Protein AF-A0A2M9ZGX4-F1 (afdb_monomer)

Nearest PDB structures (foldseek):
  3jcu-assembly1_p  TM=5.573E-01  e=1.435E-02  Spinacia oleracea
  8z9d-assembly1_PP  TM=4.389E-01  e=4.747E-03  Spinacia oleracea
  4tmd-assembly1_A  TM=3.821E-01  e=5.167E-02  Mycolicibacterium smegmatis MC2 155
  5w5y-assembly1_O  TM=2.328E-01  e=3.742E-01  Saccharomyces cerevisiae S288C
  5w66-assembly1_O  TM=2.463E-01  e=4.204E-01  Saccharomyces cerevisiae S288C

Sequence (254 aa):
MEELENSKPWSVHRLMRSPVPEILLIFLYIFFSLLKAMGIRGNHREGWPFIFGAMFAEIGIYLIPPAILMIVKGLRTFRRFLILAVGFASISFICSVPILPKKEILVATLPVSGIQPTERFTATEFGKLKTNTLGAEFEGVIYVFTEMEYLSRPSGKMFLEDVASGVKSKGLETLGGEIVSEYPVDIGKLESVEVQQKVNEEFYMKTRVYIVADKIYSAAVMGSPKNLDKQEVRKFFESVHIEKQDTPKERDDD

Solvent-accessible surface area (backbone atoms only — not comparable to full-atom values): 14865 Å² total; per-residue (Å²): 139,82,84,90,83,81,78,78,74,82,58,71,69,65,73,70,71,53,67,66,68,58,55,51,47,51,52,52,38,54,51,42,53,51,54,43,57,75,63,58,85,70,57,85,89,52,43,70,68,47,53,50,46,52,47,51,48,51,53,42,68,64,47,48,58,57,55,55,46,61,75,60,77,44,76,73,56,51,55,56,46,47,53,50,52,36,50,51,43,50,52,50,38,63,73,63,51,72,73,76,73,66,51,51,42,81,45,68,55,67,100,63,87,87,64,71,72,45,77,48,78,45,85,50,102,64,34,44,32,39,34,42,34,40,63,44,79,57,94,78,30,40,40,35,40,35,44,39,39,63,80,43,69,59,102,65,88,84,51,71,66,59,51,51,49,51,52,50,55,51,44,39,74,75,64,40,60,47,80,75,47,74,49,81,44,74,61,88,92,44,65,29,42,38,40,32,33,36,46,51,100,62,34,31,35,45,34,38,36,38,72,46,89,92,31,41,36,37,44,35,38,36,27,31,69,79,57,64,71,35,70,64,51,52,50,36,67,68,44,53,44,80,46,76,43,72,75,78,71,77,74,81,85,125

Radius of gyration: 28.59 Å; Cα contacts (8 Å, |Δi|>4): 330; chains: 1; bounding box: 79×53×81 Å

Structure (mmCIF, N/CA/C/O backbone):
data_AF-A0A2M9ZGX4-F1
#
_entry.id   AF-A0A2M9ZGX4-F1
#
loop_
_atom_site.group_PDB
_atom_site.id
_atom_site.type_symbol
_atom_site.label_atom_id
_atom_site.label_alt_id
_atom_site.label_comp_id
_atom_site.label_asym_id
_atom_site.label_entity_id
_atom_site.label_seq_id
_atom_site.pdbx_PDB_ins_code
_atom_site.Cartn_x
_atom_site.Cartn_y
_atom_site.Cartn_z
_a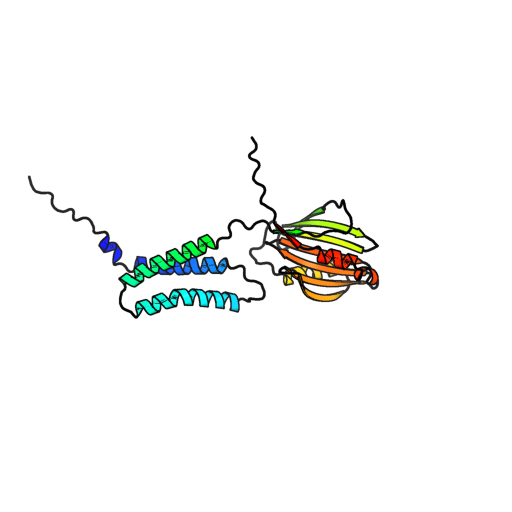tom_site.occupancy
_atom_site.B_iso_or_equiv
_atom_site.auth_seq_id
_atom_site.auth_comp_id
_atom_site.auth_asym_id
_atom_site.auth_atom_id
_atom_site.pdbx_PDB_model_num
ATOM 1 N N . MET A 1 1 ? 58.915 31.102 -59.870 1.00 43.97 1 MET A N 1
ATOM 2 C CA . MET A 1 1 ? 57.512 30.747 -59.583 1.00 43.97 1 MET A CA 1
ATOM 3 C C . MET A 1 1 ? 57.433 29.241 -59.711 1.00 43.97 1 MET A C 1
ATOM 5 O O . MET A 1 1 ? 57.259 28.748 -60.813 1.00 43.97 1 MET A O 1
ATOM 9 N N . GLU A 1 2 ? 57.726 28.535 -58.621 1.00 47.16 2 GLU A N 1
ATOM 10 C CA . GLU A 1 2 ? 57.580 27.079 -58.528 1.00 47.16 2 GLU A CA 1
ATOM 11 C C . GLU A 1 2 ? 56.226 26.777 -57.891 1.00 47.16 2 GLU A C 1
ATOM 13 O O . GLU A 1 2 ? 55.836 27.403 -56.903 1.00 47.16 2 GLU A O 1
ATOM 18 N N . GLU A 1 3 ? 55.499 25.868 -58.528 1.00 47.06 3 GLU A N 1
ATOM 19 C CA . GLU A 1 3 ? 54.132 25.486 -58.214 1.00 47.06 3 GLU A CA 1
ATOM 20 C C . GLU A 1 3 ? 54.045 24.745 -56.875 1.00 47.06 3 GLU A C 1
ATOM 22 O O . GLU A 1 3 ? 54.649 23.696 -56.649 1.00 47.06 3 GLU A O 1
ATOM 27 N N . LEU A 1 4 ? 53.235 25.306 -55.981 1.00 52.69 4 LEU A N 1
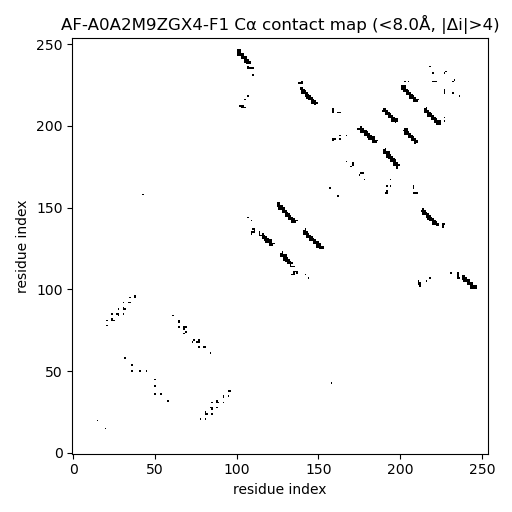ATOM 28 C CA . LEU A 1 4 ? 52.773 24.699 -54.740 1.00 52.69 4 LEU A CA 1
ATOM 29 C C . LEU A 1 4 ? 51.605 23.755 -55.067 1.00 52.69 4 LEU A C 1
ATOM 31 O O . LEU A 1 4 ? 50.442 24.104 -54.891 1.00 52.69 4 LEU A O 1
ATOM 35 N N . GLU A 1 5 ? 51.908 22.550 -55.548 1.00 52.53 5 GLU A N 1
ATOM 36 C CA . GLU A 1 5 ? 50.897 21.521 -55.812 1.00 52.53 5 GLU A CA 1
ATOM 37 C C . GLU A 1 5 ? 51.176 20.250 -54.996 1.00 52.53 5 GLU A C 1
ATOM 39 O O . GLU A 1 5 ? 51.702 19.253 -55.480 1.00 52.53 5 GLU A O 1
ATOM 44 N N . ASN A 1 6 ? 50.846 20.281 -53.700 1.00 53.69 6 ASN A N 1
ATOM 45 C CA . ASN A 1 6 ? 50.615 19.055 -52.928 1.00 53.69 6 ASN A CA 1
ATOM 46 C C . ASN A 1 6 ? 49.856 19.333 -51.623 1.00 53.69 6 ASN A C 1
ATOM 48 O O . ASN A 1 6 ? 50.396 19.279 -50.521 1.00 53.69 6 ASN A O 1
ATOM 52 N N . SER A 1 7 ? 48.553 19.581 -51.736 1.00 51.00 7 SER A N 1
ATOM 53 C CA . SER A 1 7 ? 47.627 19.387 -50.617 1.00 51.00 7 SER A CA 1
ATOM 54 C C . SER A 1 7 ? 46.453 18.528 -51.078 1.00 51.00 7 SER A C 1
ATOM 56 O O . SER A 1 7 ? 45.334 18.985 -51.286 1.00 51.00 7 SER A O 1
ATOM 58 N N . LYS A 1 8 ? 46.705 17.224 -51.258 1.00 55.78 8 LYS A N 1
ATOM 59 C CA . LYS A 1 8 ? 45.595 16.269 -51.341 1.00 55.78 8 LYS A CA 1
AT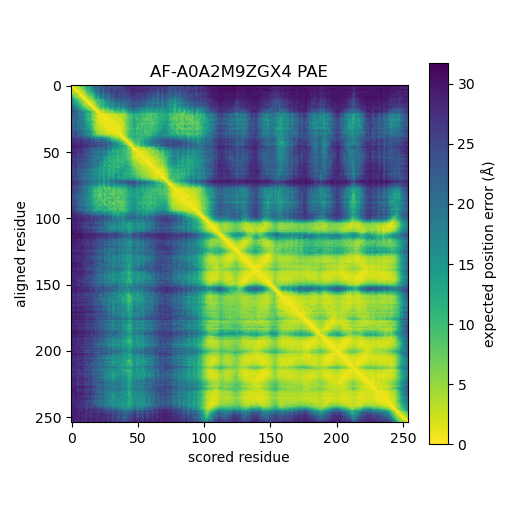OM 60 C C . LYS A 1 8 ? 44.817 16.355 -50.023 1.00 55.78 8 LYS A C 1
ATOM 62 O O . LYS A 1 8 ? 45.428 16.160 -48.967 1.00 55.78 8 LYS A O 1
ATOM 67 N N . PRO A 1 9 ? 43.499 16.617 -50.048 1.00 50.19 9 PRO A N 1
ATOM 68 C CA . PRO A 1 9 ? 42.703 16.601 -48.836 1.00 50.19 9 PRO A CA 1
ATOM 69 C C . PRO A 1 9 ? 42.813 15.197 -48.252 1.00 50.19 9 PRO A C 1
ATOM 71 O O . PRO A 1 9 ? 42.597 14.204 -48.953 1.00 50.19 9 PRO A O 1
ATOM 74 N N . TRP A 1 10 ? 43.201 15.110 -46.981 1.00 50.97 10 TRP A N 1
ATOM 75 C CA . TRP A 1 10 ? 43.151 13.873 -46.218 1.00 50.97 10 TRP A CA 1
ATOM 76 C C . TRP A 1 10 ? 41.727 13.339 -46.310 1.00 50.97 10 TRP A C 1
ATOM 78 O O . TRP A 1 10 ? 40.807 13.824 -45.656 1.00 50.97 10 TRP A O 1
ATOM 88 N N . SER A 1 11 ? 41.528 12.382 -47.212 1.00 48.28 11 SER A N 1
ATOM 89 C CA . SER A 1 11 ? 40.214 11.857 -47.520 1.00 48.28 11 SER A CA 1
ATOM 90 C C . SER A 1 11 ? 39.646 11.255 -46.239 1.00 48.28 11 SER A C 1
ATOM 92 O O . SER A 1 11 ? 40.164 10.249 -45.744 1.00 48.28 11 SER A O 1
ATOM 94 N N . VAL A 1 12 ? 38.555 11.834 -45.739 1.00 52.50 12 VAL A N 1
ATOM 95 C CA . VAL A 1 12 ? 37.729 11.323 -44.629 1.00 52.50 12 VAL A CA 1
ATOM 96 C C . VAL A 1 12 ? 37.376 9.835 -44.825 1.00 52.50 12 VAL A C 1
ATOM 98 O O . VAL A 1 12 ? 37.145 9.092 -43.874 1.00 52.50 12 VAL A O 1
ATOM 101 N N . HIS A 1 13 ? 37.460 9.341 -46.064 1.00 50.25 13 HIS A N 1
ATOM 102 C CA . HIS A 1 13 ? 37.399 7.927 -46.418 1.00 50.25 13 HIS A CA 1
ATOM 103 C C . HIS A 1 13 ? 38.393 7.000 -45.700 1.00 50.25 13 HIS A C 1
ATOM 105 O O . HIS A 1 13 ? 38.087 5.815 -45.569 1.00 50.25 13 HIS A O 1
ATOM 111 N N . ARG A 1 14 ? 39.551 7.480 -45.222 1.00 47.47 14 ARG A N 1
ATOM 112 C CA . ARG A 1 14 ? 40.549 6.611 -44.571 1.00 47.47 14 ARG A CA 1
ATOM 113 C C . ARG A 1 14 ? 40.209 6.321 -43.100 1.00 47.47 14 ARG A C 1
ATOM 115 O O . ARG A 1 14 ? 40.464 5.214 -42.639 1.00 47.47 14 ARG A O 1
ATOM 122 N N . LEU A 1 15 ? 39.514 7.236 -42.417 1.00 47.94 15 LEU A N 1
ATOM 123 C CA . LEU A 1 15 ? 38.956 7.011 -41.072 1.00 47.94 15 LEU A CA 1
ATOM 124 C C . LEU A 1 15 ? 37.764 6.033 -41.070 1.00 47.94 15 LEU A C 1
ATOM 126 O O . LEU A 1 15 ? 37.458 5.438 -40.044 1.00 47.94 15 LEU A O 1
ATOM 130 N N . MET A 1 16 ? 37.127 5.802 -42.224 1.00 44.94 16 MET A N 1
ATOM 131 C CA . MET A 1 16 ? 35.974 4.899 -42.357 1.00 44.94 16 MET A CA 1
ATOM 132 C C . MET A 1 16 ? 36.317 3.428 -42.657 1.00 44.94 16 MET A C 1
ATOM 134 O O . MET A 1 16 ? 35.396 2.643 -42.875 1.00 44.94 16 MET A O 1
ATOM 138 N N . ARG A 1 17 ? 37.601 3.045 -42.709 1.00 51.53 17 ARG A N 1
ATOM 139 C CA . ARG A 1 17 ? 38.030 1.638 -42.889 1.00 51.53 17 ARG A CA 1
ATOM 140 C C . ARG A 1 17 ? 38.492 0.956 -41.601 1.00 51.53 17 ARG A C 1
ATOM 142 O O . ARG A 1 17 ? 38.779 -0.235 -41.626 1.00 51.53 17 ARG A O 1
ATOM 149 N N . SER A 1 18 ? 38.595 1.701 -40.504 1.00 51.56 18 SER A N 1
ATOM 150 C CA . SER A 1 18 ? 38.854 1.112 -39.194 1.00 51.56 18 SER A CA 1
ATOM 151 C C . SER A 1 18 ? 37.579 0.412 -38.700 1.00 51.56 18 SER A C 1
ATOM 153 O O . SER A 1 18 ? 36.512 0.989 -38.892 1.00 51.56 18 SER A O 1
ATOM 155 N N . PRO A 1 19 ? 37.648 -0.776 -38.071 1.00 56.34 19 PRO A N 1
ATOM 156 C CA . PRO A 1 19 ? 36.489 -1.453 -37.465 1.00 56.34 19 PRO A CA 1
ATOM 157 C C . PRO A 1 19 ? 35.964 -0.744 -36.200 1.00 56.34 19 PRO A C 1
ATOM 159 O O . PRO A 1 19 ? 34.884 -1.050 -35.698 1.00 56.34 19 PRO A O 1
ATOM 162 N N . VAL A 1 20 ? 36.705 0.244 -35.687 1.00 57.09 20 VAL A N 1
ATOM 163 C CA . VAL A 1 20 ? 36.374 1.023 -34.479 1.00 57.09 20 VAL A CA 1
ATOM 164 C C . VAL A 1 20 ? 34.955 1.641 -34.483 1.00 57.09 20 VAL A C 1
ATOM 166 O O . VAL A 1 20 ? 34.286 1.548 -33.454 1.00 57.09 20 VAL A O 1
ATOM 169 N N . PRO A 1 21 ? 34.423 2.214 -35.586 1.00 62.97 21 PRO A N 1
ATOM 170 C CA . PRO A 1 21 ? 33.065 2.761 -35.632 1.00 62.97 21 PRO A CA 1
ATOM 171 C C . PRO A 1 21 ? 31.969 1.693 -35.526 1.00 62.97 21 PRO A C 1
ATOM 173 O O . PRO A 1 21 ? 30.874 1.989 -35.063 1.00 62.97 21 PRO A O 1
ATOM 176 N N . GLU A 1 22 ? 32.235 0.466 -35.974 1.00 58.75 22 GLU A N 1
ATOM 177 C CA . GLU A 1 22 ? 31.257 -0.629 -35.967 1.00 58.75 22 GLU A CA 1
ATOM 178 C C . GLU A 1 22 ? 31.135 -1.220 -34.563 1.00 58.75 22 GLU A C 1
ATOM 180 O O . GLU A 1 22 ? 30.028 -1.404 -34.061 1.00 58.75 22 GLU A O 1
ATOM 185 N N . ILE A 1 23 ? 32.275 -1.404 -33.894 1.00 61.09 23 ILE A N 1
ATOM 186 C CA . ILE A 1 23 ? 32.341 -1.822 -32.492 1.00 61.09 23 ILE A CA 1
ATOM 187 C C . ILE A 1 23 ? 31.608 -0.807 -31.599 1.00 61.09 23 ILE A C 1
ATOM 189 O O . ILE A 1 23 ? 30.782 -1.196 -30.777 1.00 61.09 23 ILE A O 1
ATOM 193 N N . LEU A 1 24 ? 31.832 0.496 -31.807 1.00 64.50 24 LEU A N 1
ATOM 194 C CA . LEU A 1 24 ? 31.152 1.558 -31.057 1.00 64.50 24 LEU A CA 1
ATOM 195 C C . LEU A 1 24 ? 29.621 1.514 -31.225 1.00 64.50 24 LEU A C 1
ATOM 197 O O . LEU A 1 24 ? 28.890 1.667 -30.248 1.00 64.50 24 LEU A O 1
ATOM 201 N N . LEU A 1 25 ? 29.127 1.289 -32.448 1.00 61.41 25 LEU A N 1
ATOM 202 C CA . LEU A 1 25 ? 27.688 1.195 -32.725 1.00 61.41 25 LEU A CA 1
ATOM 203 C C . LEU A 1 25 ? 27.045 -0.018 -32.042 1.00 61.41 25 LEU A C 1
ATOM 205 O O . LEU A 1 25 ? 25.936 0.096 -31.526 1.00 61.41 25 LEU A O 1
ATOM 209 N N . ILE A 1 26 ? 27.748 -1.15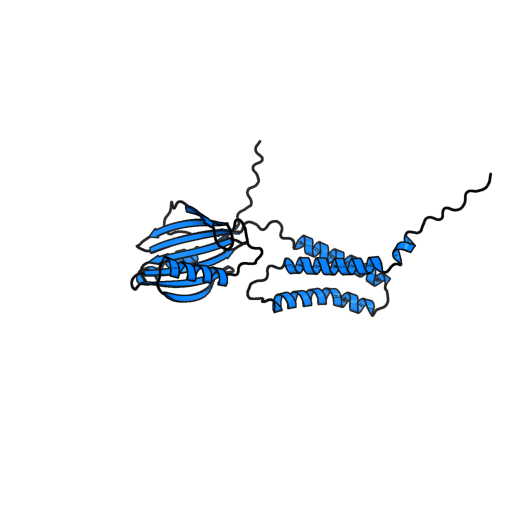3 -31.997 1.00 65.69 26 ILE A N 1
ATOM 210 C CA . ILE A 1 26 ? 27.299 -2.346 -31.268 1.00 65.69 26 ILE A CA 1
ATOM 211 C C . ILE A 1 26 ? 27.206 -2.049 -29.766 1.00 65.69 26 ILE A C 1
ATOM 213 O O . ILE A 1 26 ? 26.192 -2.360 -29.145 1.00 65.69 26 ILE A O 1
ATOM 217 N N . PHE A 1 27 ? 28.218 -1.394 -29.185 1.00 65.56 27 PHE A N 1
ATOM 218 C CA . PHE A 1 2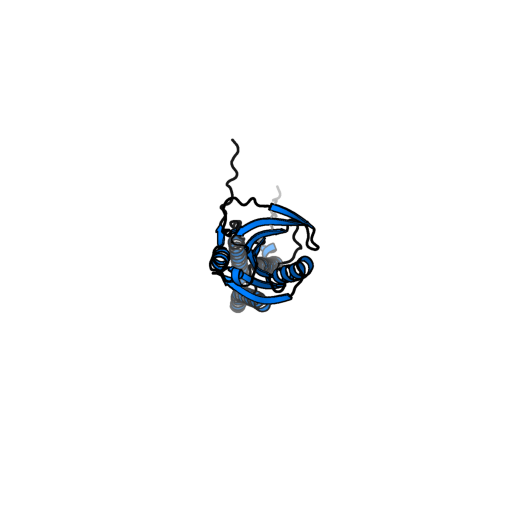7 ? 28.189 -1.012 -27.770 1.00 65.56 27 PHE A CA 1
ATOM 219 C C . PHE A 1 27 ? 27.060 -0.031 -27.447 1.00 65.56 27 PHE A C 1
ATOM 221 O O . PHE A 1 27 ? 26.361 -0.229 -26.457 1.00 65.56 27 PHE A O 1
ATOM 228 N N . LEU A 1 28 ? 26.833 0.984 -28.287 1.00 62.81 28 LEU A N 1
ATOM 229 C CA . LEU A 1 28 ? 25.714 1.920 -28.126 1.00 62.81 28 LEU A CA 1
ATOM 230 C C . LEU A 1 28 ? 24.364 1.202 -28.190 1.00 62.81 28 LEU A C 1
ATOM 232 O O . LEU A 1 28 ? 23.482 1.466 -27.378 1.00 62.81 28 LEU A O 1
ATOM 236 N N . TYR A 1 29 ? 24.211 0.266 -29.124 1.00 65.62 29 TYR A N 1
ATOM 237 C CA . TYR A 1 29 ? 22.995 -0.525 -29.256 1.00 65.62 29 TYR A CA 1
ATOM 238 C C . TYR A 1 29 ? 22.720 -1.388 -28.009 1.00 65.62 29 TYR A C 1
ATOM 240 O O . TYR A 1 29 ? 21.610 -1.363 -27.468 1.00 65.62 29 TYR A O 1
ATOM 248 N N . ILE A 1 30 ? 23.737 -2.104 -27.512 1.00 66.12 30 ILE A N 1
ATOM 249 C CA . ILE A 1 30 ? 23.647 -2.893 -26.273 1.00 66.12 30 ILE A CA 1
ATOM 250 C C . ILE A 1 30 ? 23.308 -1.978 -25.091 1.00 66.12 30 ILE A C 1
ATOM 252 O O . ILE A 1 30 ? 22.415 -2.291 -24.310 1.00 66.12 30 ILE A O 1
ATOM 256 N N . PHE A 1 31 ? 23.962 -0.820 -24.993 1.00 64.94 31 PHE A N 1
ATOM 257 C CA . PHE A 1 31 ? 23.734 0.160 -23.934 1.00 64.94 31 PHE A CA 1
ATOM 258 C C . PHE A 1 31 ? 22.283 0.666 -23.897 1.00 64.94 31 PHE A C 1
ATOM 260 O O . PHE A 1 31 ? 21.656 0.617 -22.842 1.00 64.94 31 PHE A O 1
ATOM 267 N N . PHE A 1 32 ? 21.708 1.084 -25.032 1.00 59.81 32 PHE A N 1
ATOM 268 C CA . PHE A 1 32 ? 20.310 1.538 -25.077 1.00 59.81 32 PHE A CA 1
ATOM 269 C C . PHE A 1 32 ? 19.307 0.413 -24.803 1.00 59.81 32 PHE A C 1
ATOM 271 O O . PHE A 1 32 ? 18.282 0.652 -24.166 1.00 59.81 32 PHE A O 1
ATOM 278 N N . SER A 1 33 ? 19.612 -0.814 -25.229 1.00 61.72 33 SER A N 1
ATOM 279 C CA . SER A 1 33 ? 18.773 -1.984 -24.941 1.00 61.72 33 SER A CA 1
ATOM 280 C C . SER A 1 33 ? 18.777 -2.322 -23.445 1.00 61.72 33 SER A C 1
ATOM 282 O O . SER A 1 33 ? 17.721 -2.567 -22.866 1.00 61.72 33 SER A O 1
ATOM 284 N N . LEU A 1 34 ? 19.946 -2.253 -22.795 1.00 59.97 34 LEU A N 1
ATOM 285 C CA . LEU A 1 34 ? 20.078 -2.414 -21.345 1.00 59.97 34 LEU A CA 1
ATOM 286 C C . LEU A 1 34 ? 19.354 -1.296 -20.584 1.00 59.97 34 LEU A C 1
ATOM 288 O O . LEU A 1 34 ? 18.607 -1.583 -19.653 1.00 59.97 34 LEU A O 1
ATOM 292 N N . LEU A 1 35 ? 19.511 -0.036 -21.002 1.00 58.66 35 LEU A N 1
ATOM 293 C CA . LEU A 1 35 ? 18.809 1.096 -20.390 1.00 58.66 35 LEU A CA 1
ATOM 294 C C . LEU A 1 35 ? 17.284 0.971 -20.498 1.00 58.66 35 LEU A C 1
ATOM 296 O O . LEU A 1 35 ? 16.579 1.228 -19.524 1.00 58.66 35 LEU A O 1
ATOM 300 N N . LYS A 1 36 ? 16.764 0.559 -21.661 1.00 55.47 36 LYS A N 1
ATOM 301 C CA . LYS A 1 36 ? 15.326 0.338 -21.858 1.00 55.47 36 LYS A CA 1
ATOM 302 C C . LYS A 1 36 ? 14.814 -0.787 -20.960 1.00 55.47 36 LYS A C 1
ATOM 304 O O . LYS A 1 36 ? 13.789 -0.617 -20.311 1.00 55.47 36 LYS A O 1
ATOM 309 N N . ALA A 1 37 ? 15.551 -1.892 -20.868 1.00 54.94 37 ALA A N 1
ATOM 310 C CA . ALA A 1 37 ? 15.208 -3.008 -19.995 1.00 54.94 37 ALA A CA 1
ATOM 311 C C . ALA A 1 37 ? 15.167 -2.615 -18.510 1.00 54.94 37 ALA A C 1
ATOM 313 O O . ALA A 1 37 ? 14.253 -3.016 -17.795 1.00 54.94 37 ALA A O 1
ATOM 314 N N . MET A 1 38 ? 16.099 -1.769 -18.061 1.00 53.75 38 MET A N 1
ATOM 315 C CA . MET A 1 38 ? 16.069 -1.195 -16.710 1.00 53.75 38 MET A CA 1
ATOM 316 C C . MET A 1 38 ? 14.851 -0.283 -16.472 1.00 53.75 38 MET A C 1
ATOM 318 O O . MET A 1 38 ? 14.461 -0.077 -15.325 1.00 53.75 38 MET A O 1
ATOM 322 N N . GLY A 1 39 ? 14.246 0.259 -17.535 1.00 48.94 39 GLY A N 1
ATOM 323 C CA . GLY A 1 39 ? 13.051 1.104 -17.487 1.00 48.94 39 GLY A CA 1
ATOM 324 C C . GLY A 1 39 ? 11.713 0.355 -17.550 1.00 48.94 39 GLY A C 1
ATOM 325 O O . GLY A 1 39 ? 10.674 0.971 -17.304 1.00 48.94 39 GLY A O 1
ATOM 326 N N . ILE A 1 40 ? 11.695 -0.952 -17.852 1.00 50.25 40 ILE A N 1
ATOM 327 C CA . ILE A 1 40 ? 10.455 -1.742 -17.873 1.00 50.25 40 ILE A CA 1
ATOM 328 C C . ILE A 1 40 ? 9.973 -1.922 -16.430 1.00 50.25 40 ILE A C 1
ATOM 330 O O . ILE A 1 40 ? 10.549 -2.671 -15.639 1.00 50.25 40 ILE A O 1
ATOM 334 N N . ARG A 1 41 ? 8.880 -1.235 -16.082 1.00 45.34 41 ARG A N 1
ATOM 335 C CA . ARG A 1 41 ? 8.136 -1.454 -14.836 1.00 45.34 41 ARG A CA 1
ATOM 336 C C . ARG A 1 41 ? 7.447 -2.821 -14.904 1.00 45.34 41 ARG A C 1
ATOM 338 O O . ARG A 1 41 ? 6.276 -2.910 -15.248 1.00 45.34 41 ARG A O 1
ATOM 345 N N . GLY A 1 42 ? 8.199 -3.882 -14.624 1.00 43.59 42 GLY A N 1
ATOM 346 C CA . GLY A 1 42 ? 7.669 -5.240 -14.523 1.00 43.59 42 GLY A CA 1
ATOM 347 C C . GLY A 1 42 ? 6.740 -5.379 -13.320 1.00 43.59 42 GLY A C 1
ATOM 348 O O . GLY A 1 42 ? 7.076 -4.923 -12.213 1.00 43.59 42 GLY A O 1
ATOM 349 N N . ASN A 1 43 ? 5.591 -6.009 -13.562 1.00 43.16 43 ASN A N 1
ATOM 350 C CA . ASN A 1 43 ? 4.656 -6.421 -12.527 1.00 43.16 43 ASN A CA 1
ATOM 351 C C . ASN A 1 43 ? 5.284 -7.570 -11.719 1.00 43.16 43 ASN A C 1
ATOM 353 O O . ASN A 1 43 ? 5.987 -8.404 -12.280 1.00 43.16 43 ASN A O 1
ATOM 357 N N . HIS A 1 44 ? 5.081 -7.623 -10.404 1.00 47.50 44 HIS A N 1
ATOM 358 C CA . HIS A 1 44 ? 5.829 -8.522 -9.506 1.00 47.50 44 HIS A CA 1
ATOM 359 C C . HIS A 1 44 ? 5.619 -10.033 -9.778 1.00 47.50 44 HIS A C 1
ATOM 361 O O . HIS A 1 44 ? 6.434 -10.852 -9.356 1.00 47.50 44 HIS A O 1
ATOM 367 N N . ARG A 1 45 ? 4.575 -10.416 -10.530 1.00 43.44 45 ARG A N 1
ATOM 368 C CA . ARG A 1 45 ? 4.343 -11.800 -10.998 1.00 43.44 45 ARG A CA 1
ATOM 369 C C . ARG A 1 45 ? 5.240 -12.236 -12.155 1.00 43.44 45 ARG A C 1
ATOM 371 O O . ARG A 1 45 ? 5.383 -13.428 -12.419 1.00 43.44 45 ARG A O 1
ATOM 378 N N . GLU A 1 46 ? 5.863 -11.289 -12.834 1.00 48.34 46 GLU A N 1
ATOM 379 C CA . GLU A 1 46 ? 6.852 -11.543 -13.865 1.00 48.34 46 GLU A CA 1
ATOM 380 C C . GLU A 1 46 ? 8.227 -11.527 -13.198 1.00 48.34 46 GLU A C 1
ATOM 382 O O . GLU A 1 46 ? 8.912 -10.508 -13.140 1.00 48.34 46 GLU A O 1
ATOM 387 N N . GLY A 1 47 ? 8.610 -12.665 -12.609 1.00 47.66 47 GLY A N 1
ATOM 388 C CA . GLY A 1 47 ? 9.902 -12.801 -11.939 1.00 47.66 47 GLY A CA 1
ATOM 389 C C . GLY A 1 47 ? 11.083 -12.468 -12.861 1.00 47.66 47 GLY A C 1
ATOM 390 O O . GLY A 1 47 ? 10.936 -12.351 -14.079 1.00 47.66 47 GLY A O 1
ATOM 391 N N . TRP A 1 48 ? 12.292 -12.404 -12.296 1.00 50.72 48 TRP A N 1
ATOM 392 C CA . TRP A 1 48 ? 13.537 -12.256 -13.064 1.00 50.72 48 TRP A CA 1
ATOM 393 C C . TRP A 1 48 ? 13.593 -13.102 -14.352 1.00 50.72 48 TRP A C 1
ATOM 395 O O . TRP A 1 48 ? 14.025 -12.557 -15.361 1.00 50.72 48 TRP A O 1
ATOM 405 N N . PRO A 1 49 ? 13.109 -14.362 -14.403 1.00 47.00 49 PRO A N 1
ATOM 406 C CA . PRO A 1 49 ? 13.071 -15.144 -15.641 1.00 47.00 49 PRO A CA 1
ATOM 407 C C . PRO A 1 49 ? 12.184 -14.560 -16.748 1.00 47.00 49 PRO A C 1
ATOM 409 O O . PRO A 1 49 ? 12.514 -14.717 -17.918 1.00 47.00 49 PRO A O 1
ATOM 412 N N . PHE A 1 50 ? 11.084 -13.881 -16.410 1.00 47.78 50 PHE A N 1
ATOM 413 C CA . PHE A 1 50 ? 10.229 -13.209 -17.389 1.00 47.78 50 PHE A CA 1
ATOM 414 C C . PHE A 1 50 ? 10.876 -11.919 -17.886 1.00 47.78 50 PHE A C 1
ATOM 416 O O . PHE A 1 50 ? 10.915 -11.687 -19.088 1.00 47.78 50 PHE A O 1
ATOM 423 N N . ILE A 1 51 ? 11.452 -11.115 -16.986 1.00 53.91 51 ILE A N 1
ATOM 424 C CA . ILE A 1 51 ? 12.178 -9.891 -17.358 1.00 53.91 51 ILE A CA 1
ATOM 425 C C . ILE A 1 51 ? 13.391 -10.249 -18.225 1.00 53.91 51 ILE A C 1
ATOM 427 O O . ILE A 1 51 ? 13.554 -9.698 -19.310 1.00 53.91 51 ILE A O 1
ATOM 431 N N . PHE A 1 52 ? 14.194 -11.235 -17.810 1.00 53.78 52 PHE A N 1
ATOM 432 C CA . PHE A 1 52 ? 15.282 -11.777 -18.624 1.00 53.78 52 PHE A CA 1
ATOM 433 C C . PHE A 1 52 ? 14.754 -12.377 -19.928 1.00 53.78 52 PHE A C 1
ATOM 435 O O . PHE A 1 52 ? 15.338 -12.124 -20.972 1.00 53.78 52 PHE A O 1
ATOM 442 N N . GLY A 1 53 ? 13.651 -13.126 -19.909 1.00 50.75 53 GLY A N 1
ATOM 443 C CA . GLY A 1 53 ? 13.036 -13.701 -21.105 1.00 50.75 53 GLY A CA 1
ATOM 444 C C . GLY A 1 53 ? 12.585 -12.641 -22.110 1.00 50.75 53 GLY A C 1
ATOM 445 O O . GLY A 1 53 ? 12.877 -12.769 -23.295 1.00 50.75 53 GLY A O 1
ATOM 446 N N . ALA A 1 54 ? 11.959 -11.559 -21.645 1.00 54.06 54 ALA A N 1
ATOM 447 C CA . ALA A 1 54 ? 11.561 -10.413 -22.455 1.00 54.06 54 ALA A CA 1
ATOM 448 C C . ALA A 1 54 ? 12.781 -9.643 -22.982 1.00 54.06 54 ALA A C 1
ATOM 450 O O . ALA A 1 54 ? 12.817 -9.296 -24.160 1.00 54.06 54 ALA A O 1
ATOM 451 N N . MET A 1 55 ? 13.818 -9.457 -22.155 1.00 57.47 55 MET A N 1
ATOM 452 C CA . MET A 1 55 ? 15.099 -8.880 -22.578 1.00 57.47 55 MET A CA 1
ATOM 453 C C . MET A 1 55 ? 15.777 -9.729 -23.654 1.00 57.47 55 MET A C 1
ATOM 455 O O . MET A 1 55 ? 16.194 -9.195 -24.675 1.00 57.47 55 MET A O 1
ATOM 459 N N . PHE A 1 56 ? 15.880 -11.046 -23.461 1.00 57.09 56 PHE A N 1
ATOM 460 C CA . PHE A 1 56 ? 16.475 -11.967 -24.430 1.00 57.09 56 PHE A CA 1
ATOM 461 C C . PHE A 1 56 ? 15.632 -12.072 -25.704 1.00 57.09 56 PHE A C 1
ATOM 463 O O . PHE A 1 56 ? 16.202 -12.176 -26.788 1.00 57.09 56 PHE A O 1
ATOM 470 N N . ALA A 1 57 ? 14.303 -12.002 -25.602 1.00 54.38 57 ALA A N 1
ATOM 471 C CA . ALA A 1 57 ? 13.407 -11.976 -26.750 1.00 54.38 57 ALA A CA 1
ATOM 472 C C . ALA A 1 57 ? 13.532 -10.665 -27.539 1.00 54.38 57 ALA A C 1
ATOM 474 O O . ALA A 1 57 ? 13.653 -10.724 -28.757 1.00 54.38 57 ALA A O 1
ATOM 475 N N . GLU A 1 58 ? 13.578 -9.497 -26.886 1.00 59.91 58 GLU A N 1
ATOM 476 C CA . GLU A 1 58 ? 13.822 -8.216 -27.565 1.00 59.91 58 GLU A CA 1
ATOM 477 C C . GLU A 1 58 ? 15.221 -8.186 -28.188 1.00 59.91 58 GLU A C 1
ATOM 479 O O . GLU A 1 58 ? 15.348 -7.962 -29.390 1.00 59.91 58 GLU A O 1
ATOM 484 N N . ILE A 1 59 ? 16.270 -8.482 -27.412 1.00 61.00 59 ILE A N 1
ATOM 485 C CA . ILE A 1 59 ? 17.650 -8.565 -27.911 1.00 61.00 59 ILE A CA 1
ATOM 486 C C . ILE A 1 59 ? 17.723 -9.549 -29.088 1.00 61.00 59 ILE A C 1
ATOM 488 O O . ILE A 1 59 ? 18.335 -9.240 -30.105 1.00 61.00 59 ILE A O 1
ATOM 492 N N . GLY A 1 60 ? 17.045 -10.695 -29.002 1.00 56.91 60 GLY A N 1
ATOM 493 C CA . GLY A 1 60 ? 16.923 -11.667 -30.086 1.00 56.91 60 GLY A CA 1
ATOM 494 C C . GLY A 1 60 ? 16.224 -11.098 -31.322 1.00 56.91 60 GLY A C 1
ATOM 495 O O . GLY A 1 60 ? 16.783 -11.160 -32.413 1.00 56.91 60 GLY A O 1
ATOM 496 N N . ILE A 1 61 ? 15.048 -10.481 -31.175 1.00 58.22 61 ILE A N 1
ATOM 497 C CA . ILE A 1 61 ? 14.278 -9.867 -32.274 1.00 58.22 61 ILE A CA 1
ATOM 498 C C . ILE A 1 61 ? 15.096 -8.803 -33.009 1.00 58.22 61 ILE A C 1
ATOM 500 O O . ILE A 1 61 ? 14.957 -8.654 -34.222 1.00 58.22 61 ILE A O 1
ATOM 504 N N . TYR A 1 62 ? 15.977 -8.092 -32.311 1.00 56.47 62 TYR A N 1
ATOM 505 C CA . TYR A 1 62 ? 16.797 -7.048 -32.912 1.00 56.47 62 TYR A CA 1
ATOM 506 C C . TYR A 1 62 ? 18.190 -7.516 -33.370 1.00 56.47 62 TYR A C 1
ATOM 508 O O . TYR A 1 62 ? 18.766 -6.875 -34.250 1.00 56.47 62 TYR A O 1
ATOM 516 N N . LEU A 1 63 ? 18.728 -8.627 -32.842 1.00 57.78 63 LEU A N 1
ATOM 517 C CA . LEU A 1 63 ? 20.015 -9.215 -33.258 1.00 57.78 63 LEU A CA 1
ATOM 518 C C . LEU A 1 63 ? 19.888 -10.307 -34.335 1.00 57.78 63 LEU A C 1
ATOM 520 O O . LEU A 1 63 ? 20.822 -10.516 -35.112 1.00 57.78 63 LEU A O 1
ATOM 524 N N . ILE A 1 64 ? 18.740 -10.977 -34.438 1.00 58.47 64 ILE A N 1
ATOM 525 C CA . ILE A 1 64 ? 18.485 -12.002 -35.460 1.00 58.47 64 ILE A CA 1
ATOM 526 C C . ILE A 1 64 ? 18.468 -11.397 -36.879 1.00 58.47 64 ILE A C 1
ATOM 528 O O . ILE A 1 64 ? 19.168 -11.929 -37.742 1.00 58.47 64 ILE A O 1
ATOM 532 N N . PRO A 1 65 ? 17.781 -10.268 -37.161 1.00 56.03 65 PRO A N 1
ATOM 533 C CA . PRO A 1 65 ? 17.833 -9.629 -38.477 1.00 56.03 65 PRO A CA 1
ATOM 534 C C . PRO A 1 65 ? 19.250 -9.234 -38.942 1.00 56.03 65 PRO A C 1
ATOM 536 O O . PRO A 1 65 ? 19.587 -9.563 -40.080 1.00 56.03 65 PRO A O 1
ATOM 539 N N . PRO A 1 66 ? 20.128 -8.604 -38.127 1.00 53.03 66 PRO A N 1
ATOM 540 C CA . PRO A 1 66 ? 21.506 -8.325 -38.532 1.00 53.03 66 PRO A CA 1
ATOM 541 C C . PRO A 1 66 ? 22.345 -9.587 -38.722 1.00 53.03 66 PRO A C 1
ATOM 543 O O . PRO A 1 66 ? 23.144 -9.625 -39.654 1.00 53.03 66 PRO A O 1
ATOM 546 N N . ALA A 1 67 ? 22.162 -10.622 -37.894 1.00 57.19 67 ALA A N 1
ATOM 547 C CA . ALA A 1 67 ? 22.862 -11.895 -38.062 1.00 57.19 67 ALA A CA 1
ATOM 548 C C . ALA A 1 67 ? 22.464 -12.593 -39.377 1.00 57.19 67 ALA A C 1
ATOM 550 O O . ALA A 1 67 ? 23.330 -13.056 -40.119 1.00 57.19 67 ALA A O 1
ATOM 551 N N . ILE A 1 68 ? 21.172 -12.586 -39.723 1.00 52.91 68 ILE A N 1
ATOM 552 C CA . ILE A 1 68 ? 20.664 -13.092 -41.008 1.00 52.91 68 ILE A CA 1
ATOM 553 C C . ILE A 1 68 ? 21.193 -12.238 -42.174 1.00 52.91 68 ILE A C 1
ATOM 555 O O . ILE A 1 68 ? 21.646 -12.779 -43.180 1.00 52.91 68 ILE A O 1
ATOM 559 N N . LEU A 1 69 ? 21.218 -10.907 -42.040 1.00 50.47 69 LEU A N 1
ATOM 560 C CA . LEU A 1 69 ? 21.742 -9.996 -43.067 1.00 50.47 69 LEU A CA 1
ATOM 561 C C . LEU A 1 69 ? 23.268 -10.092 -43.247 1.00 50.47 69 LEU A C 1
ATOM 563 O O . LEU A 1 69 ? 23.759 -9.855 -44.348 1.00 50.47 69 LEU A O 1
ATOM 567 N N . MET A 1 70 ? 24.029 -10.473 -42.215 1.00 51.00 70 MET A N 1
ATOM 568 C CA . MET A 1 70 ? 25.468 -10.753 -42.333 1.00 51.00 70 MET A CA 1
ATOM 569 C C . MET A 1 70 ? 25.755 -11.987 -43.196 1.00 51.00 70 MET A C 1
ATOM 571 O O . MET A 1 70 ? 26.757 -12.007 -43.913 1.00 51.00 70 MET A O 1
ATOM 575 N N . ILE A 1 71 ? 24.872 -12.990 -43.166 1.00 55.88 71 ILE A N 1
ATOM 576 C CA . ILE A 1 71 ? 24.970 -14.196 -44.004 1.00 55.88 71 ILE A CA 1
ATOM 577 C C . ILE A 1 71 ? 24.700 -13.845 -45.482 1.00 55.88 71 ILE A C 1
ATOM 579 O O . ILE A 1 71 ? 25.297 -14.425 -46.391 1.00 55.88 71 ILE A O 1
ATOM 583 N N . VAL A 1 72 ? 23.879 -12.823 -45.741 1.00 54.28 72 VAL A N 1
ATOM 584 C CA . VAL A 1 72 ? 23.503 -12.349 -47.082 1.00 54.28 72 VAL A CA 1
ATOM 585 C C . VAL A 1 72 ? 24.383 -11.154 -47.500 1.00 54.28 72 VAL A C 1
ATOM 587 O O . VAL A 1 72 ? 23.925 -10.024 -47.587 1.00 54.28 72 VAL A O 1
ATOM 590 N N . LYS A 1 73 ? 25.686 -11.397 -47.722 1.00 51.59 73 LYS A N 1
ATOM 591 C CA . LYS A 1 73 ? 26.702 -10.495 -48.331 1.00 51.59 73 LYS A CA 1
ATOM 592 C C . LYS A 1 73 ? 26.450 -8.969 -48.234 1.00 51.59 73 LYS A C 1
ATOM 594 O O . LYS A 1 73 ? 25.812 -8.370 -49.098 1.00 51.59 73 LYS A O 1
ATOM 599 N N . GLY A 1 74 ? 27.173 -8.300 -47.329 1.00 54.66 74 GLY A N 1
ATOM 600 C CA . GLY A 1 74 ? 27.534 -6.885 -47.500 1.00 54.66 74 GLY A CA 1
ATOM 601 C C . GLY A 1 74 ? 27.795 -6.113 -46.206 1.00 54.66 74 GLY A C 1
ATOM 602 O O . GLY A 1 74 ? 26.873 -5.569 -45.606 1.00 54.66 74 GLY A O 1
ATOM 603 N N . LEU A 1 75 ? 29.069 -5.939 -45.835 1.00 53.25 75 LEU A N 1
ATOM 604 C CA . LEU A 1 75 ? 29.503 -5.107 -44.692 1.00 53.25 75 LEU A CA 1
ATOM 605 C C . LEU A 1 75 ? 29.000 -3.646 -44.763 1.00 53.25 75 LEU A C 1
ATOM 607 O O . LEU A 1 75 ? 28.709 -3.030 -43.740 1.00 53.25 75 LEU A O 1
ATOM 611 N N . ARG A 1 76 ? 28.805 -3.082 -45.968 1.00 55.91 76 ARG A N 1
ATOM 612 C CA . ARG A 1 76 ? 28.185 -1.746 -46.130 1.00 55.91 76 ARG A CA 1
ATOM 613 C C . ARG A 1 76 ? 26.710 -1.721 -45.734 1.00 55.91 76 ARG A C 1
ATOM 615 O O . ARG A 1 76 ? 26.240 -0.705 -45.223 1.00 55.91 76 ARG A O 1
ATOM 622 N N . THR A 1 77 ? 25.990 -2.809 -45.980 1.00 62.34 77 THR A N 1
ATOM 623 C CA . THR A 1 77 ? 24.582 -2.971 -45.607 1.00 62.34 77 THR A CA 1
ATOM 624 C C . THR A 1 77 ? 24.464 -3.147 -44.095 1.00 62.34 77 THR A C 1
ATOM 626 O O . THR A 1 77 ? 23.607 -2.524 -43.477 1.00 62.34 77 THR A O 1
ATOM 629 N N . PHE A 1 78 ? 25.408 -3.877 -43.491 1.00 63.28 78 PHE A N 1
ATOM 630 C CA . PHE A 1 78 ? 25.504 -4.070 -42.044 1.00 63.28 78 PHE A CA 1
ATOM 631 C C . PHE A 1 78 ? 25.718 -2.758 -41.273 1.00 63.28 78 PHE A C 1
ATOM 633 O O . PHE A 1 78 ? 25.014 -2.486 -40.305 1.00 63.28 78 PHE A O 1
ATOM 640 N N . ARG A 1 79 ? 26.612 -1.875 -41.743 1.00 63.84 79 ARG A N 1
ATOM 641 C CA . ARG A 1 79 ? 26.819 -0.564 -41.100 1.00 63.84 79 ARG A CA 1
ATOM 642 C C . ARG A 1 79 ? 25.582 0.339 -41.174 1.00 63.84 79 ARG A C 1
ATOM 644 O O . ARG A 1 79 ? 25.248 0.993 -40.192 1.00 63.84 79 ARG A O 1
ATOM 651 N N . ARG A 1 80 ? 24.890 0.381 -42.321 1.00 66.00 80 ARG A N 1
ATOM 652 C CA . ARG A 1 80 ? 23.626 1.136 -42.463 1.00 66.00 80 ARG A CA 1
ATOM 653 C C . ARG A 1 80 ? 22.534 0.570 -41.561 1.00 66.00 80 ARG A C 1
ATOM 655 O O . ARG A 1 80 ? 21.802 1.336 -40.947 1.00 66.00 80 ARG A O 1
ATOM 662 N N . PHE A 1 81 ? 22.474 -0.753 -41.452 1.00 67.00 81 PHE A N 1
ATOM 663 C CA . PHE A 1 81 ? 21.571 -1.436 -40.543 1.00 67.00 81 PHE A CA 1
ATOM 664 C C . PHE A 1 81 ? 21.851 -1.065 -39.078 1.00 67.00 81 PHE A C 1
ATOM 666 O O . PHE A 1 81 ? 20.925 -0.669 -38.384 1.00 67.00 81 PHE A O 1
ATOM 673 N N . LEU A 1 82 ? 23.110 -1.113 -38.620 1.00 65.88 82 LEU A N 1
ATOM 674 C CA . LEU A 1 82 ? 23.471 -0.751 -37.242 1.00 65.88 82 LEU A CA 1
ATOM 675 C C . LEU A 1 82 ? 23.073 0.688 -36.897 1.00 65.88 82 LEU A C 1
ATOM 677 O O . LEU A 1 82 ? 22.551 0.935 -35.816 1.00 65.88 82 LEU A O 1
ATOM 681 N N . ILE A 1 83 ? 23.270 1.630 -37.823 1.00 67.75 83 ILE A N 1
ATOM 682 C CA . ILE A 1 83 ? 22.851 3.026 -37.632 1.00 67.75 83 ILE A CA 1
ATOM 683 C C . ILE A 1 83 ? 21.327 3.122 -37.474 1.00 67.75 83 ILE A C 1
ATOM 685 O O . ILE A 1 83 ? 20.852 3.818 -36.579 1.00 67.75 83 ILE A O 1
ATOM 689 N N . LEU A 1 84 ? 20.562 2.406 -38.305 1.00 65.75 84 LEU A N 1
ATOM 690 C CA . LEU A 1 84 ? 19.101 2.366 -38.196 1.00 65.75 84 LEU A CA 1
ATOM 691 C C . LEU A 1 84 ? 18.650 1.703 -36.889 1.00 65.75 84 LEU A C 1
ATOM 693 O O . LEU A 1 84 ? 17.779 2.241 -36.217 1.00 65.75 84 LEU A O 1
ATOM 697 N N . ALA A 1 85 ? 19.263 0.586 -36.495 1.00 64.69 85 ALA A N 1
ATOM 698 C CA . ALA A 1 85 ? 18.944 -0.131 -35.262 1.00 64.69 85 ALA A CA 1
ATOM 699 C C . ALA A 1 85 ? 19.221 0.719 -34.013 1.00 64.69 85 ALA A C 1
ATOM 701 O O . ALA A 1 85 ? 18.376 0.787 -33.125 1.00 64.69 85 ALA A O 1
ATOM 702 N N . VAL A 1 86 ? 20.360 1.421 -33.968 1.00 69.50 86 VAL A N 1
ATOM 703 C CA . VAL A 1 86 ? 20.665 2.387 -32.900 1.00 69.50 86 VAL A CA 1
ATOM 704 C C . VAL A 1 86 ? 19.649 3.527 -32.909 1.00 69.50 86 VAL A C 1
ATOM 706 O O . VAL A 1 86 ? 19.109 3.849 -31.860 1.00 69.50 86 VAL A O 1
ATOM 709 N N . GLY A 1 87 ? 19.322 4.088 -34.078 1.00 68.19 87 GLY A N 1
ATOM 710 C CA . GLY A 1 87 ? 18.313 5.143 -34.198 1.00 68.19 87 GLY A CA 1
ATOM 711 C C . GLY A 1 87 ? 16.939 4.717 -33.671 1.00 68.19 87 GLY A C 1
ATOM 712 O O . GLY A 1 87 ? 16.341 5.433 -32.871 1.00 68.19 87 GLY A O 1
ATOM 713 N N . PHE A 1 88 ? 16.463 3.527 -34.048 1.00 66.75 88 PHE A N 1
ATOM 714 C CA . PHE A 1 88 ? 15.210 2.967 -33.536 1.00 66.75 88 PHE A CA 1
ATOM 715 C C . PHE A 1 88 ? 15.274 2.675 -32.03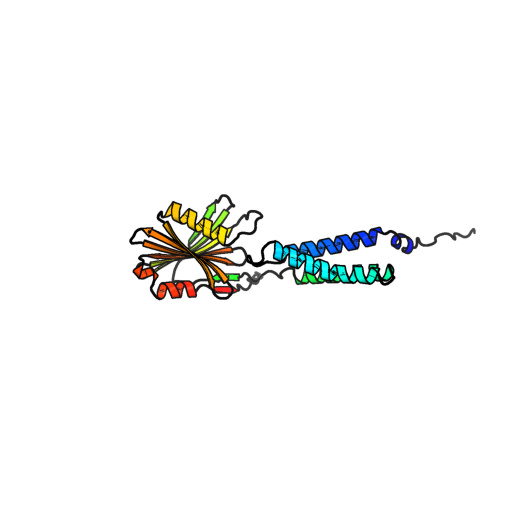5 1.00 66.75 88 PHE A C 1
ATOM 717 O O . PHE A 1 88 ? 14.317 2.987 -31.330 1.00 66.75 88 PHE A O 1
ATOM 724 N N . ALA A 1 89 ? 16.387 2.138 -31.527 1.00 65.31 89 ALA A N 1
ATOM 725 C CA . ALA A 1 89 ? 16.578 1.906 -30.097 1.00 65.31 89 ALA A CA 1
ATOM 726 C C . ALA A 1 89 ? 16.568 3.221 -29.302 1.00 65.31 89 ALA A C 1
ATOM 728 O O . ALA A 1 89 ? 15.906 3.301 -28.273 1.00 65.31 89 ALA A O 1
ATOM 729 N N . SER A 1 90 ? 17.224 4.273 -29.801 1.00 63.69 90 SER A N 1
ATOM 730 C CA . SER A 1 90 ? 17.235 5.598 -29.175 1.00 63.69 90 SER A CA 1
ATOM 731 C C . SER A 1 90 ? 15.863 6.271 -29.215 1.00 63.69 90 SER A C 1
ATOM 733 O O . SER A 1 90 ? 15.432 6.804 -28.199 1.00 63.69 90 SER A O 1
ATOM 735 N N . ILE A 1 91 ? 15.141 6.220 -30.342 1.00 65.31 91 ILE A N 1
ATOM 736 C CA . ILE A 1 91 ? 13.772 6.759 -30.437 1.00 65.31 91 ILE A CA 1
ATOM 737 C C . ILE A 1 91 ? 12.832 5.976 -29.523 1.00 65.31 91 ILE A C 1
ATOM 739 O O . ILE A 1 91 ? 12.055 6.579 -28.790 1.00 65.31 91 ILE A O 1
ATOM 743 N N . SER A 1 92 ? 12.924 4.643 -29.525 1.00 58.84 92 SER A N 1
ATOM 744 C CA . SER A 1 92 ? 12.140 3.792 -28.631 1.00 58.84 92 SER A CA 1
ATOM 745 C C . SER A 1 92 ? 12.442 4.118 -27.175 1.00 58.84 92 SER A C 1
ATOM 747 O O . SER A 1 92 ? 11.497 4.276 -26.410 1.00 58.84 92 SER A O 1
ATOM 749 N N . PHE A 1 93 ? 13.715 4.293 -26.806 1.00 60.72 93 PHE A N 1
ATOM 750 C CA . PHE A 1 93 ? 14.126 4.728 -25.474 1.00 60.72 93 PHE A CA 1
ATOM 751 C C . PHE A 1 93 ? 13.514 6.087 -25.127 1.00 60.72 93 PHE A C 1
ATOM 753 O O . PHE A 1 93 ? 12.795 6.175 -24.147 1.00 60.72 93 PHE A O 1
ATOM 760 N N . ILE A 1 94 ? 13.680 7.114 -25.966 1.00 61.91 94 ILE A N 1
ATOM 761 C CA . ILE A 1 94 ? 13.111 8.456 -25.738 1.00 61.91 94 ILE A CA 1
ATOM 762 C C . ILE A 1 94 ? 11.581 8.411 -25.597 1.00 61.91 94 ILE A C 1
ATOM 764 O O . ILE A 1 94 ? 11.033 9.083 -24.731 1.00 61.91 94 ILE A O 1
ATOM 768 N N . CYS A 1 95 ? 10.890 7.596 -26.398 1.00 52.84 95 CYS A N 1
ATOM 769 C CA . CYS A 1 95 ? 9.435 7.426 -26.312 1.00 52.84 95 CYS A CA 1
ATOM 770 C C . CYS A 1 95 ? 8.986 6.583 -25.106 1.00 52.84 95 CYS A C 1
ATOM 772 O O . CYS A 1 95 ? 7.816 6.631 -24.739 1.00 52.84 95 CYS A O 1
ATOM 774 N N . SER A 1 96 ? 9.885 5.785 -24.521 1.00 46.91 96 SER A N 1
ATOM 775 C CA . SER A 1 96 ? 9.623 4.962 -23.333 1.00 46.91 96 SER A CA 1
ATOM 776 C C . SER A 1 96 ? 10.165 5.572 -22.042 1.00 46.91 96 SER A C 1
ATOM 778 O O . SER A 1 96 ? 9.786 5.107 -20.968 1.00 46.91 96 SER A O 1
ATOM 780 N N . VAL A 1 97 ? 10.966 6.645 -22.113 1.00 47.41 97 VAL A N 1
ATOM 781 C CA . VAL A 1 97 ? 11.194 7.532 -20.971 1.00 47.41 97 VAL A CA 1
ATOM 782 C C . VAL A 1 97 ? 9.818 8.066 -20.578 1.00 47.41 97 VAL A C 1
ATOM 784 O O . VAL A 1 97 ? 9.178 8.740 -21.389 1.00 47.41 97 VAL A O 1
ATOM 787 N N . PRO A 1 98 ? 9.319 7.749 -19.372 1.00 44.25 98 PRO A N 1
ATOM 788 C CA . PRO A 1 98 ? 8.012 8.211 -18.957 1.00 44.25 98 PRO A CA 1
ATOM 789 C C . PRO A 1 98 ? 8.038 9.741 -18.947 1.00 44.25 98 PRO A C 1
ATOM 791 O O . PRO A 1 98 ? 8.719 10.351 -18.123 1.00 44.25 98 PRO A O 1
ATOM 794 N N . ILE A 1 99 ? 7.303 10.354 -19.882 1.00 44.22 99 ILE A N 1
ATOM 795 C CA . ILE A 1 99 ? 6.846 11.743 -19.779 1.00 44.22 99 ILE A CA 1
ATOM 796 C C . ILE A 1 99 ? 6.270 11.845 -18.371 1.00 44.22 99 ILE A C 1
ATOM 798 O O . ILE A 1 99 ? 5.331 11.102 -18.090 1.00 44.22 99 ILE A O 1
ATOM 802 N N . LEU A 1 100 ? 6.926 12.639 -17.509 1.00 42.78 100 LEU A N 1
ATOM 803 C CA . LEU A 1 100 ? 6.668 12.813 -16.070 1.00 42.78 100 LEU A CA 1
ATOM 804 C C . LEU A 1 100 ? 5.372 12.119 -15.639 1.00 42.78 100 LEU A C 1
ATOM 806 O O . LEU A 1 100 ? 4.299 12.621 -15.995 1.00 42.78 100 LEU A O 1
ATOM 810 N N . PRO A 1 101 ? 5.437 10.956 -14.959 1.00 49.06 101 PRO A N 1
ATOM 811 C CA . PRO A 1 101 ? 4.227 10.222 -14.632 1.00 49.06 101 PRO A CA 1
ATOM 812 C C . PRO A 1 101 ? 3.306 11.180 -13.885 1.00 49.06 101 PRO A C 1
ATOM 814 O O . PRO A 1 101 ? 3.723 11.782 -12.890 1.00 49.06 101 PRO A O 1
ATOM 817 N N . LYS A 1 102 ? 2.077 11.363 -14.395 1.00 53.66 102 LYS A N 1
ATOM 818 C CA . LYS A 1 102 ? 1.024 12.047 -13.638 1.00 53.66 102 LYS A CA 1
ATOM 819 C C . LYS A 1 102 ? 1.060 11.463 -12.232 1.00 53.66 102 LYS A C 1
ATOM 821 O O . LYS A 1 102 ? 1.140 10.241 -12.099 1.00 53.66 102 LYS A O 1
ATOM 826 N N . LYS A 1 103 ? 1.085 12.318 -11.209 1.00 66.31 103 LYS A N 1
ATOM 827 C CA . LYS A 1 103 ? 1.120 11.844 -9.826 1.00 66.31 103 LYS A CA 1
ATOM 828 C C . LYS A 1 103 ? -0.175 11.075 -9.578 1.00 66.31 103 LYS A C 1
ATOM 830 O O . LYS A 1 103 ? -1.243 11.664 -9.457 1.00 66.31 103 LYS A O 1
ATOM 835 N N . GLU A 1 104 ? -0.079 9.755 -9.596 1.00 74.25 104 GLU A N 1
ATOM 836 C CA . GLU A 1 104 ? -1.158 8.868 -9.193 1.00 74.25 104 GLU A CA 1
ATOM 837 C C . GLU A 1 104 ? -1.112 8.785 -7.673 1.00 74.25 104 GLU A C 1
ATOM 839 O O . GLU A 1 104 ? -0.085 8.423 -7.097 1.00 74.25 104 GLU A O 1
ATOM 844 N N . ILE A 1 105 ? -2.204 9.183 -7.031 1.00 82.56 105 ILE A N 1
ATOM 845 C CA . ILE A 1 105 ? -2.373 9.093 -5.583 1.00 82.56 105 ILE A CA 1
ATOM 846 C C . ILE A 1 105 ? -3.520 8.140 -5.290 1.00 82.56 105 ILE A C 1
ATOM 848 O O . ILE A 1 105 ? -4.458 8.021 -6.078 1.00 82.56 105 ILE A O 1
ATOM 852 N N . LEU A 1 106 ? -3.443 7.452 -4.159 1.00 84.12 106 LEU A N 1
ATOM 853 C CA . LEU A 1 106 ? -4.539 6.621 -3.690 1.00 84.12 106 LEU A CA 1
ATOM 854 C C . LEU A 1 106 ? -5.395 7.425 -2.710 1.00 84.12 106 LEU A C 1
ATOM 856 O O . LEU A 1 106 ? -4.867 8.045 -1.786 1.00 84.12 106 LEU A O 1
ATOM 860 N N . VAL A 1 107 ? -6.709 7.398 -2.910 1.00 84.94 107 VAL A N 1
ATOM 861 C CA . VAL A 1 107 ? -7.682 8.115 -2.081 1.00 84.94 107 VAL A CA 1
ATOM 862 C C . VAL A 1 107 ? -8.684 7.117 -1.517 1.00 84.94 107 VAL A C 1
ATOM 864 O O . VAL A 1 107 ? -9.062 6.159 -2.189 1.00 84.94 107 VAL A O 1
ATOM 867 N N . ALA A 1 108 ? -9.110 7.341 -0.275 1.00 86.06 108 ALA A N 1
ATOM 868 C CA . ALA A 1 108 ? -10.150 6.572 0.399 1.00 86.06 108 ALA A CA 1
ATOM 869 C C . ALA A 1 108 ? -11.196 7.524 0.988 1.00 86.06 108 ALA A C 1
ATOM 871 O O . ALA A 1 108 ? -10.857 8.603 1.477 1.00 86.06 108 ALA A O 1
ATOM 872 N N . THR A 1 109 ? -12.466 7.121 0.970 1.00 85.62 109 THR A N 1
ATOM 873 C CA . THR A 1 109 ? -13.551 7.886 1.597 1.00 85.62 109 THR A CA 1
ATOM 874 C C . THR A 1 109 ? -13.815 7.348 2.995 1.00 85.62 109 THR A C 1
ATOM 876 O O . THR A 1 109 ? -14.202 6.193 3.162 1.00 85.62 109 THR A O 1
ATOM 879 N N . LEU A 1 110 ? -13.615 8.190 4.007 1.00 85.75 110 LEU A N 1
ATOM 880 C CA . LEU A 1 110 ? -13.925 7.852 5.395 1.00 85.75 110 LEU A CA 1
ATOM 881 C C . LEU A 1 110 ? -15.417 8.085 5.688 1.00 85.75 110 LEU A C 1
ATOM 883 O O . LEU A 1 110 ? -16.026 8.970 5.087 1.00 85.75 110 LEU A O 1
ATOM 887 N N . PRO A 1 111 ? -16.019 7.324 6.622 1.00 80.88 111 PRO A N 1
ATOM 888 C CA . PRO A 1 111 ? -17.451 7.411 6.926 1.00 80.88 111 PRO A CA 1
ATOM 889 C C . PRO A 1 111 ? -17.874 8.724 7.609 1.00 80.88 111 PRO A C 1
ATOM 891 O O . PRO A 1 111 ? -19.062 8.941 7.831 1.00 80.88 111 PRO A O 1
ATOM 894 N N . VAL A 1 112 ? -16.924 9.605 7.944 1.00 79.25 112 VAL A N 1
ATOM 895 C CA . VAL A 1 112 ? -17.166 10.883 8.624 1.00 79.25 112 VAL A CA 1
ATOM 896 C C . VAL A 1 112 ? -16.422 12.009 7.899 1.00 79.25 112 VAL A C 1
ATOM 898 O O . VAL A 1 112 ? -15.274 11.846 7.487 1.00 79.25 112 VAL A O 1
ATOM 901 N N . SER A 1 113 ? -17.067 13.168 7.754 1.00 66.75 113 SER A N 1
ATOM 902 C CA . SER A 1 113 ? -16.480 14.387 7.182 1.00 66.75 113 SER A CA 1
ATOM 903 C C . SER A 1 113 ? -15.717 15.214 8.227 1.00 66.75 113 SER A C 1
ATOM 905 O O . SER A 1 113 ? -16.140 15.278 9.378 1.00 66.75 113 SER A O 1
ATOM 907 N N . GLY A 1 114 ? -14.663 15.934 7.818 1.00 57.50 114 GLY A N 1
ATOM 908 C CA . GLY A 1 114 ? -13.972 16.922 8.672 1.00 57.50 114 GLY A CA 1
ATOM 909 C C . GLY A 1 114 ? -12.729 16.411 9.408 1.00 57.50 114 GLY A C 1
ATOM 910 O O . GLY A 1 114 ? -12.299 17.006 10.393 1.00 57.50 114 GLY A O 1
ATOM 911 N N . ILE A 1 115 ? -12.147 15.312 8.939 1.00 68.69 115 ILE A N 1
ATOM 912 C CA . ILE A 1 115 ? -10.961 14.700 9.540 1.00 68.69 115 ILE A CA 1
ATOM 913 C C . ILE A 1 115 ? -9.727 15.512 9.167 1.00 68.69 115 ILE A C 1
ATOM 915 O O . ILE A 1 115 ? -9.461 15.735 7.985 1.00 68.69 115 ILE A O 1
ATOM 919 N N . GLN A 1 116 ? -8.960 15.939 10.170 1.00 67.06 116 GLN A N 1
ATOM 920 C CA . GLN A 1 116 ? -7.692 16.609 9.918 1.00 67.06 116 GLN A CA 1
ATOM 921 C C . GLN A 1 116 ? -6.590 15.574 9.656 1.00 67.06 116 GLN A C 1
ATOM 923 O O . GLN A 1 116 ? -6.380 14.685 10.488 1.00 67.06 116 GLN A O 1
ATOM 928 N N . PRO A 1 117 ? -5.876 15.670 8.522 1.00 79.19 117 PRO A N 1
ATOM 929 C CA . PRO A 1 117 ? -4.719 14.828 8.275 1.00 79.19 117 PRO A CA 1
ATOM 930 C C . PRO A 1 117 ? -3.659 15.077 9.343 1.00 79.19 117 PRO A C 1
ATOM 932 O O . PRO A 1 117 ? -3.286 16.213 9.623 1.00 79.19 117 PRO A O 1
ATOM 935 N N . THR A 1 118 ? -3.162 13.994 9.933 1.00 85.50 118 THR A N 1
ATOM 936 C CA . THR A 1 118 ? -2.012 14.044 10.833 1.00 85.50 118 THR A CA 1
ATOM 937 C C . THR A 1 118 ? -0.765 13.671 10.050 1.00 85.50 118 THR A C 1
ATOM 939 O O . THR A 1 118 ? -0.641 12.540 9.576 1.00 85.50 118 THR A O 1
ATOM 942 N N . GLU A 1 119 ? 0.166 14.612 9.931 1.00 88.50 119 GLU A N 1
ATOM 943 C CA . GLU A 1 119 ? 1.483 14.380 9.344 1.00 88.50 119 GLU A CA 1
ATOM 944 C C . GLU A 1 119 ? 2.491 14.020 10.445 1.00 88.50 119 GLU A C 1
ATOM 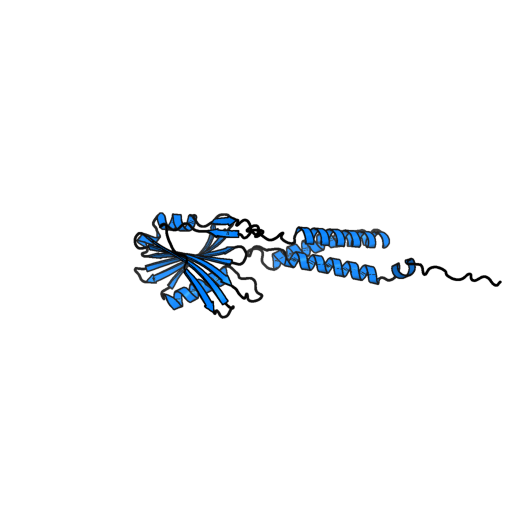946 O O . GLU A 1 119 ? 2.558 14.670 11.490 1.00 88.50 119 GLU A O 1
ATOM 951 N N . ARG A 1 120 ? 3.277 12.962 10.228 1.00 85.81 120 ARG A N 1
ATOM 952 C CA . ARG A 1 120 ? 4.375 12.555 11.116 1.00 85.81 120 ARG A CA 1
ATOM 953 C C . ARG A 1 120 ? 5.611 12.176 10.314 1.00 85.81 120 ARG A C 1
ATOM 955 O O . ARG A 1 120 ? 5.514 11.673 9.198 1.00 85.81 120 ARG A O 1
ATOM 962 N N . PHE A 1 121 ? 6.773 12.369 10.929 1.00 86.00 121 PHE A N 1
ATOM 963 C CA . PHE A 1 121 ? 8.064 11.959 10.389 1.00 86.00 121 PHE A CA 1
ATOM 964 C C . PHE A 1 121 ? 8.691 10.931 11.323 1.00 86.00 121 PHE A C 1
ATOM 966 O O . PHE A 1 121 ? 8.893 11.212 12.503 1.00 86.00 121 PHE A O 1
ATOM 973 N N . THR A 1 122 ? 9.012 9.754 10.794 1.00 80.62 122 THR A N 1
ATOM 974 C CA . THR A 1 122 ? 9.614 8.656 11.555 1.00 80.62 122 THR A CA 1
ATOM 975 C C . THR A 1 122 ? 10.949 8.275 10.931 1.00 80.62 122 THR A C 1
ATOM 977 O O . THR A 1 122 ? 11.043 8.076 9.720 1.00 80.62 122 THR A O 1
ATOM 980 N N . ALA A 1 123 ? 11.999 8.178 11.744 1.00 75.56 123 ALA A N 1
ATOM 981 C CA . ALA A 1 123 ? 13.253 7.580 11.305 1.00 75.56 123 ALA A CA 1
ATOM 982 C C . ALA A 1 123 ? 13.108 6.053 11.334 1.00 75.56 123 ALA A C 1
ATOM 984 O O . ALA A 1 123 ? 12.750 5.485 12.362 1.00 75.56 123 ALA A O 1
ATOM 985 N N . THR A 1 124 ? 13.369 5.402 10.206 1.00 69.38 124 THR A N 1
ATOM 986 C CA . THR A 1 124 ? 13.391 3.940 10.070 1.00 69.38 124 THR A CA 1
ATOM 987 C C . THR A 1 124 ? 14.797 3.489 9.683 1.00 69.38 124 THR A C 1
ATOM 989 O O . THR A 1 124 ? 15.602 4.305 9.227 1.00 69.38 124 THR A O 1
ATOM 992 N N . GLU A 1 125 ? 15.088 2.191 9.795 1.00 63.12 125 GLU A N 1
ATOM 993 C CA . GLU A 1 125 ? 16.342 1.595 9.294 1.00 63.12 125 GLU A CA 1
ATOM 994 C C . GLU A 1 125 ? 16.559 1.862 7.792 1.00 63.12 125 GLU A C 1
ATOM 996 O O . GLU A 1 125 ? 17.687 1.893 7.307 1.00 63.12 125 GLU A O 1
ATOM 1001 N N . PHE A 1 126 ? 15.471 2.138 7.070 1.00 60.59 126 PHE A N 1
ATOM 1002 C CA . PHE A 1 126 ? 15.440 2.424 5.640 1.00 60.59 126 PHE A CA 1
ATOM 1003 C C . PHE A 1 126 ? 15.430 3.929 5.310 1.00 60.59 126 PHE A C 1
ATOM 1005 O O . PHE A 1 126 ? 15.319 4.296 4.145 1.00 60.59 126 PHE A O 1
ATOM 1012 N N . GLY A 1 127 ? 15.539 4.816 6.306 1.00 70.12 127 GLY A N 1
ATOM 1013 C CA . GLY A 1 127 ? 15.565 6.270 6.119 1.00 70.12 127 GLY A CA 1
ATOM 1014 C C . GLY A 1 127 ? 14.375 7.007 6.738 1.00 70.12 127 GLY A C 1
ATOM 1015 O O . GLY A 1 127 ? 13.645 6.469 7.575 1.00 70.12 127 GLY A O 1
ATOM 1016 N N . LYS A 1 128 ? 14.193 8.281 6.359 1.00 78.62 128 LYS A N 1
ATOM 1017 C CA . LYS A 1 128 ? 13.111 9.132 6.882 1.00 78.62 128 LYS A CA 1
ATOM 1018 C C . LYS A 1 128 ? 11.795 8.835 6.166 1.00 78.62 128 LYS A C 1
ATOM 1020 O O . LYS A 1 128 ? 11.677 9.077 4.967 1.00 78.62 128 LYS A O 1
ATOM 1025 N N . LEU A 1 129 ? 10.811 8.361 6.918 1.00 83.62 129 LEU A N 1
ATOM 1026 C CA . LEU A 1 129 ? 9.457 8.081 6.461 1.00 83.62 129 LEU A CA 1
ATOM 1027 C C . LEU A 1 129 ? 8.536 9.245 6.840 1.00 83.62 129 LEU A C 1
ATOM 1029 O O . LEU A 1 129 ? 8.399 9.566 8.021 1.00 83.62 129 LEU A O 1
ATOM 1033 N N . LYS A 1 130 ? 7.905 9.873 5.851 1.00 88.00 130 LYS A N 1
ATOM 1034 C CA . LYS A 1 130 ? 6.790 10.803 6.036 1.00 88.00 130 LYS A CA 1
ATOM 1035 C C . LYS A 1 130 ? 5.492 10.008 5.979 1.00 88.00 130 LYS A C 1
ATOM 1037 O O . LYS A 1 130 ? 5.266 9.270 5.027 1.00 88.00 130 LYS A O 1
ATOM 1042 N N . THR A 1 131 ? 4.643 10.160 6.985 1.00 88.75 131 THR A N 1
ATOM 1043 C CA . THR A 1 131 ? 3.351 9.477 7.068 1.00 88.75 131 THR A CA 1
ATOM 1044 C C . THR A 1 131 ? 2.230 10.494 7.206 1.00 88.75 131 THR A C 1
ATOM 1046 O O . THR A 1 131 ? 2.251 11.286 8.148 1.00 88.75 131 THR A O 1
ATOM 1049 N N . ASN A 1 132 ? 1.239 10.436 6.323 1.00 90.19 132 ASN A N 1
ATOM 1050 C CA . ASN A 1 132 ? 0.015 11.226 6.401 1.00 90.19 132 ASN A CA 1
ATOM 1051 C C . ASN A 1 132 ? -1.138 10.290 6.746 1.00 90.19 132 ASN A C 1
ATOM 1053 O O . ASN A 1 132 ? -1.437 9.380 5.981 1.00 90.19 132 ASN A O 1
ATOM 1057 N N . THR A 1 133 ? -1.770 10.489 7.898 1.00 90.38 133 THR A N 1
ATOM 1058 C CA . THR A 1 133 ? -2.854 9.622 8.371 1.00 90.38 133 THR A CA 1
ATOM 1059 C C . THR A 1 133 ? -4.164 10.385 8.471 1.00 90.38 133 THR A C 1
ATOM 1061 O O . THR A 1 133 ? -4.220 11.460 9.067 1.00 90.38 133 THR A O 1
ATOM 1064 N N . LEU A 1 134 ? -5.219 9.796 7.924 1.00 90.81 134 LEU A N 1
ATOM 1065 C CA . LEU A 1 134 ? -6.608 10.184 8.103 1.00 90.81 134 LEU A CA 1
ATOM 1066 C C . LEU A 1 134 ? -7.279 9.121 8.977 1.00 90.81 134 LEU A C 1
ATOM 1068 O O . LEU A 1 134 ? -7.223 7.938 8.650 1.00 90.81 134 LEU A O 1
ATOM 1072 N N . GLY A 1 135 ? -7.889 9.525 10.088 1.00 89.06 135 GLY A N 1
ATOM 1073 C CA . GLY A 1 135 ? -8.555 8.618 11.024 1.00 89.06 135 GLY A CA 1
ATOM 1074 C C . GLY A 1 135 ? -9.986 9.055 11.323 1.00 89.06 135 GLY A C 1
ATOM 1075 O O . GLY A 1 135 ? -10.234 10.242 11.515 1.00 89.06 135 GLY A O 1
ATOM 1076 N N . ALA A 1 136 ? -10.916 8.107 11.384 1.00 90.81 136 ALA A N 1
ATOM 1077 C CA . ALA A 1 136 ? -12.305 8.325 11.779 1.00 90.81 136 ALA A CA 1
ATOM 1078 C C . ALA A 1 136 ? -12.741 7.246 12.767 1.00 90.81 136 ALA A C 1
ATOM 1080 O O . ALA A 1 136 ? -12.344 6.094 12.622 1.00 90.81 136 ALA A O 1
ATOM 1081 N N . GLU A 1 137 ? -13.622 7.576 13.702 1.00 88.88 137 GLU A N 1
ATOM 1082 C CA . GLU A 1 137 ? -14.352 6.574 14.478 1.00 88.88 137 GLU A CA 1
ATOM 1083 C C . GLU A 1 137 ? -15.833 6.640 14.105 1.00 88.88 137 GLU A C 1
ATOM 1085 O O . GLU A 1 137 ? -16.431 7.717 14.088 1.00 88.88 137 GLU A O 1
ATOM 1090 N N . PHE A 1 138 ? -16.422 5.493 13.772 1.00 90.81 138 PHE A N 1
ATOM 1091 C CA . PHE A 1 138 ? -17.839 5.382 13.447 1.00 90.81 138 PHE A CA 1
ATOM 1092 C C . PHE A 1 138 ? -18.388 4.038 13.933 1.00 90.81 138 PHE A C 1
ATOM 1094 O O . PHE A 1 138 ? -17.832 2.986 13.622 1.00 90.81 138 PHE A O 1
ATOM 1101 N N . GLU A 1 139 ? -19.471 4.075 14.715 1.00 88.50 139 GLU A N 1
ATOM 1102 C CA . GLU A 1 139 ? -20.137 2.894 15.291 1.00 88.50 139 GLU A CA 1
ATOM 1103 C C . GLU A 1 139 ? -19.203 1.909 16.028 1.00 88.50 139 GLU A C 1
ATOM 1105 O O . GLU A 1 139 ? -19.358 0.686 15.932 1.00 88.50 139 GLU A O 1
ATOM 1110 N N . GLY A 1 140 ? -18.221 2.431 16.771 1.00 86.69 140 GLY A N 1
ATOM 1111 C CA . GLY A 1 140 ? -17.253 1.608 17.505 1.00 86.69 140 GLY A CA 1
ATOM 1112 C C . GLY A 1 140 ? -16.272 0.858 16.597 1.00 86.69 140 GLY A C 1
ATOM 1113 O O . GLY A 1 140 ? -15.760 -0.197 16.979 1.00 86.69 140 GLY A O 1
ATOM 1114 N N . VAL A 1 141 ? -16.053 1.368 15.381 1.00 92.62 141 VAL A N 1
ATOM 1115 C CA . VAL A 1 141 ? -14.983 0.957 14.470 1.00 92.62 141 VAL A CA 1
ATOM 1116 C C . VAL A 1 141 ? -14.107 2.165 14.181 1.00 92.62 141 VAL A C 1
ATOM 1118 O O . VAL A 1 141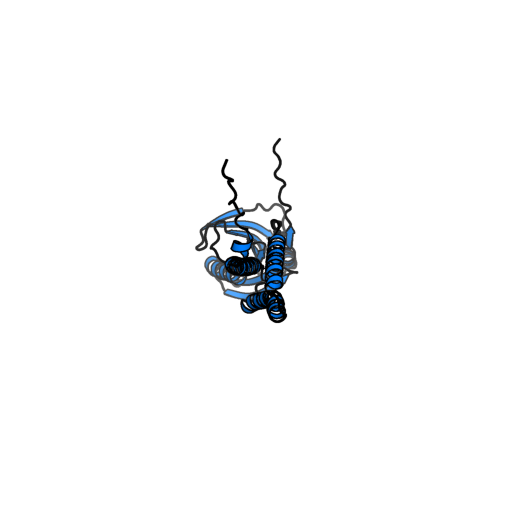 ? -14.601 3.234 13.821 1.00 92.62 141 VAL A O 1
ATOM 1121 N N . ILE A 1 142 ? -12.801 1.976 14.315 1.00 92.12 142 ILE A N 1
ATOM 1122 C CA . ILE A 1 142 ? -11.791 2.964 13.951 1.00 92.12 142 ILE A CA 1
ATOM 1123 C C . ILE A 1 142 ? -11.364 2.672 12.516 1.00 92.12 142 ILE A C 1
ATOM 1125 O O . ILE A 1 142 ? -10.915 1.570 12.221 1.00 92.12 142 ILE A O 1
ATOM 1129 N N . TYR A 1 143 ? -11.494 3.658 11.638 1.00 93.56 143 TYR A N 1
ATOM 1130 C CA . TYR A 1 143 ? -11.087 3.630 10.239 1.00 93.56 143 TYR A CA 1
ATOM 1131 C C . TYR A 1 143 ? -9.843 4.490 10.084 1.00 93.56 143 TYR A C 1
ATOM 1133 O O . TYR A 1 143 ? -9.823 5.636 10.528 1.00 93.56 143 TYR A O 1
ATOM 1141 N N . VAL A 1 144 ? -8.814 3.958 9.442 1.00 92.94 144 VAL A N 1
ATOM 1142 C CA . VAL A 1 144 ? -7.533 4.635 9.265 1.00 92.94 144 VAL A CA 1
ATOM 1143 C C . VAL A 1 144 ? -7.096 4.486 7.819 1.00 92.94 144 VAL A C 1
ATOM 1145 O O . VAL A 1 144 ? -7.042 3.382 7.289 1.00 92.94 144 VAL A O 1
ATOM 1148 N N . PHE A 1 145 ? -6.758 5.595 7.177 1.00 93.56 145 PHE A 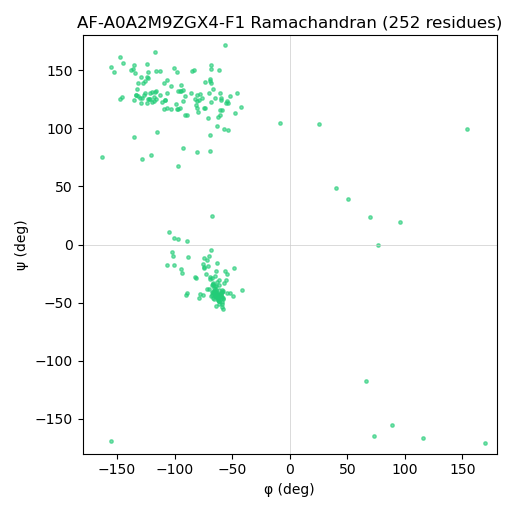N 1
ATOM 1149 C CA . PHE A 1 145 ? -6.078 5.603 5.893 1.00 93.56 145 PHE A CA 1
ATOM 1150 C C . PHE A 1 145 ? -4.747 6.327 6.043 1.00 93.56 145 PHE A C 1
ATOM 1152 O O . PHE A 1 145 ? -4.704 7.484 6.455 1.00 93.56 145 PHE A O 1
ATOM 1159 N N . THR A 1 146 ? -3.659 5.643 5.721 1.00 92.56 146 THR A N 1
ATOM 1160 C CA . THR A 1 146 ? -2.302 6.154 5.880 1.00 92.56 146 THR A CA 1
ATOM 1161 C C . THR A 1 146 ? -1.586 6.130 4.542 1.00 92.56 146 THR A C 1
ATOM 1163 O O . THR A 1 146 ? -1.460 5.081 3.917 1.00 92.56 146 THR A O 1
ATOM 1166 N N . GLU A 1 147 ? -1.066 7.278 4.132 1.00 91.62 147 GLU A N 1
ATOM 1167 C CA . GLU A 1 147 ? -0.065 7.410 3.079 1.00 91.62 147 GLU A CA 1
ATOM 1168 C C . GLU A 1 147 ? 1.325 7.453 3.715 1.00 91.62 147 GLU A C 1
ATOM 1170 O O . GLU A 1 147 ? 1.539 8.133 4.720 1.00 91.62 147 GLU A O 1
ATOM 1175 N N . MET A 1 148 ? 2.280 6.747 3.118 1.00 88.12 148 MET A N 1
ATOM 1176 C CA . MET A 1 148 ? 3.665 6.678 3.562 1.00 88.12 148 MET A CA 1
ATOM 1177 C C . MET A 1 148 ? 4.615 6.947 2.389 1.00 88.12 148 MET A C 1
ATOM 1179 O O . MET A 1 148 ? 4.561 6.290 1.346 1.00 88.12 148 MET A O 1
ATOM 1183 N N . GLU A 1 149 ? 5.516 7.907 2.578 1.00 85.25 149 GLU A N 1
ATOM 1184 C CA . GLU A 1 149 ? 6.497 8.357 1.593 1.00 85.25 149 GLU A CA 1
ATOM 1185 C C . GLU A 1 149 ? 7.903 8.363 2.208 1.00 85.25 149 GLU A C 1
ATOM 1187 O O . GLU A 1 149 ? 8.164 9.033 3.208 1.00 85.25 149 GLU A O 1
ATOM 1192 N N . TYR A 1 150 ? 8.836 7.621 1.611 1.00 76.44 150 TYR A N 1
ATOM 1193 C CA . TYR A 1 150 ? 10.243 7.657 2.014 1.00 76.44 150 TYR A CA 1
ATOM 1194 C C . TYR A 1 150 ? 10.922 8.893 1.416 1.00 76.44 150 TYR A C 1
ATOM 1196 O O . TYR A 1 150 ? 11.113 8.976 0.206 1.00 76.44 150 TYR A O 1
ATOM 1204 N N . LEU A 1 151 ? 11.340 9.826 2.273 1.00 75.50 151 LEU A N 1
ATOM 1205 C CA . LEU A 1 151 ? 12.041 11.057 1.879 1.00 75.50 151 LEU A CA 1
ATOM 1206 C C . LEU A 1 151 ? 13.483 10.789 1.428 1.00 75.50 151 LEU A C 1
ATOM 1208 O O . LEU A 1 151 ? 14.065 11.559 0.671 1.00 75.50 151 LEU A O 1
ATOM 1212 N N . SER A 1 152 ? 14.068 9.699 1.917 1.00 67.00 152 SER A N 1
ATOM 1213 C CA . SER A 1 152 ? 15.396 9.221 1.549 1.00 67.00 152 SER A CA 1
ATOM 1214 C C . SER A 1 152 ? 15.296 7.717 1.323 1.00 67.00 152 SER A C 1
ATOM 1216 O O . SER A 1 152 ? 15.354 6.944 2.277 1.00 67.00 152 SER A O 1
ATOM 1218 N N . ARG A 1 153 ? 15.052 7.306 0.079 1.00 58.12 153 ARG A N 1
ATOM 1219 C CA . ARG A 1 153 ? 14.896 5.890 -0.269 1.00 58.12 153 ARG A CA 1
ATOM 1220 C C . ARG A 1 153 ? 16.231 5.138 -0.143 1.00 58.12 153 ARG A C 1
ATOM 1222 O O . ARG A 1 153 ? 17.244 5.657 -0.616 1.00 58.12 153 ARG A O 1
ATOM 1229 N N . PRO A 1 154 ? 16.245 3.894 0.366 1.00 53.44 154 PRO A N 1
ATOM 1230 C CA . PRO A 1 154 ? 17.282 2.942 -0.008 1.00 53.44 154 PRO A CA 1
ATOM 1231 C C . PRO A 1 154 ? 17.193 2.706 -1.520 1.00 53.44 154 PRO A C 1
ATOM 1233 O O . PRO A 1 154 ? 16.109 2.761 -2.099 1.00 53.44 154 PRO A O 1
ATOM 1236 N N . SER A 1 155 ? 18.307 2.405 -2.175 1.00 54.38 155 SER A N 1
ATOM 1237 C CA . SER A 1 155 ? 18.405 2.164 -3.624 1.00 54.38 155 SER A CA 1
ATOM 1238 C C . SER A 1 155 ? 17.693 0.885 -4.128 1.00 54.38 155 SER A C 1
ATOM 1240 O O . SER A 1 155 ? 18.059 0.348 -5.171 1.00 54.38 155 SER A O 1
ATOM 1242 N N . GLY A 1 156 ? 16.676 0.388 -3.417 1.00 58.62 156 GLY A N 1
ATOM 1243 C CA . GLY A 1 156 ? 15.952 -0.850 -3.708 1.00 58.62 156 GLY A CA 1
ATOM 1244 C C . GLY A 1 156 ? 14.494 -0.630 -4.121 1.00 58.62 156 GLY A C 1
ATOM 1245 O O . GLY A 1 156 ? 13.833 0.312 -3.682 1.00 58.62 156 GLY A O 1
ATOM 1246 N N . LYS A 1 157 ? 13.981 -1.535 -4.963 1.00 65.25 157 LYS A N 1
ATOM 1247 C CA . LYS A 1 157 ? 12.544 -1.658 -5.246 1.00 65.25 157 LYS A CA 1
ATOM 1248 C C . LYS A 1 157 ? 11.862 -2.210 -3.987 1.00 65.25 157 LYS A C 1
ATOM 1250 O O . LYS A 1 157 ? 12.336 -3.199 -3.440 1.00 65.25 157 LYS A O 1
ATOM 1255 N N . MET A 1 158 ? 10.785 -1.572 -3.530 1.00 68.31 158 MET A N 1
ATOM 1256 C CA . MET A 1 158 ? 9.961 -2.094 -2.434 1.00 68.31 158 MET A CA 1
ATOM 1257 C C . MET A 1 158 ? 8.921 -3.059 -2.992 1.00 68.31 158 MET A C 1
ATOM 1259 O O . MET A 1 158 ? 8.230 -2.722 -3.958 1.00 68.31 158 MET A O 1
ATOM 1263 N N . PHE A 1 159 ? 8.821 -4.238 -2.386 1.00 76.50 159 PHE A N 1
ATOM 1264 C CA . PHE A 1 159 ? 7.820 -5.239 -2.730 1.00 76.50 159 PHE A CA 1
ATOM 1265 C C . PHE A 1 159 ? 6.637 -5.159 -1.767 1.00 76.50 159 PHE A C 1
ATOM 1267 O O . PHE A 1 159 ? 6.783 -4.779 -0.604 1.00 76.50 159 PHE A O 1
ATOM 1274 N N . LEU A 1 160 ? 5.446 -5.486 -2.263 1.00 82.38 160 LEU A N 1
ATOM 1275 C CA . LEU A 1 160 ? 4.208 -5.382 -1.495 1.00 82.38 160 LEU A CA 1
ATOM 1276 C C . LEU A 1 160 ? 4.217 -6.334 -0.292 1.00 82.38 160 LEU A C 1
ATOM 1278 O O . LEU A 1 160 ? 3.755 -5.979 0.790 1.00 82.38 160 LEU A O 1
ATOM 1282 N N . GLU A 1 161 ? 4.815 -7.507 -0.471 1.00 81.38 161 GLU A N 1
ATOM 1283 C CA . GLU A 1 161 ? 4.998 -8.544 0.537 1.00 81.38 161 GLU A CA 1
ATOM 1284 C C . GLU A 1 161 ? 5.926 -8.081 1.664 1.00 81.38 161 GLU A C 1
ATOM 1286 O O . GLU A 1 161 ? 5.637 -8.321 2.837 1.00 81.38 161 GLU A O 1
ATOM 1291 N N . ASP A 1 162 ? 7.000 -7.358 1.334 1.00 79.81 162 ASP A N 1
ATOM 1292 C CA . ASP A 1 162 ? 7.922 -6.805 2.331 1.00 79.81 162 ASP A CA 1
ATOM 1293 C C . ASP A 1 162 ? 7.220 -5.757 3.196 1.00 79.81 162 ASP A C 1
ATOM 1295 O O . ASP A 1 162 ? 7.369 -5.734 4.419 1.00 79.81 162 ASP A O 1
ATOM 1299 N N . VAL A 1 163 ? 6.401 -4.909 2.568 1.00 81.56 163 VAL A N 1
ATOM 1300 C CA . VAL A 1 163 ? 5.614 -3.903 3.282 1.00 81.56 163 VAL A CA 1
ATOM 1301 C C . VAL A 1 163 ? 4.554 -4.569 4.158 1.00 81.56 163 VAL A C 1
ATOM 1303 O O . VAL A 1 163 ? 4.431 -4.215 5.331 1.00 81.56 163 VAL A O 1
ATOM 1306 N N . ALA A 1 164 ? 3.817 -5.552 3.634 1.00 84.88 164 ALA A N 1
ATOM 1307 C CA . ALA A 1 164 ? 2.849 -6.322 4.413 1.00 84.88 164 ALA A CA 1
ATOM 1308 C C . ALA A 1 164 ? 3.528 -7.028 5.599 1.00 84.88 164 ALA A C 1
ATOM 1310 O O . ALA A 1 164 ? 3.005 -7.018 6.714 1.00 84.88 164 ALA A O 1
ATOM 1311 N N . SER A 1 165 ? 4.738 -7.561 5.401 1.00 83.19 165 SER A N 1
ATOM 1312 C CA . SER A 1 165 ? 5.576 -8.112 6.468 1.00 83.19 165 SER A CA 1
ATOM 1313 C C . SER A 1 165 ? 5.961 -7.073 7.516 1.00 83.19 165 SER A C 1
ATOM 1315 O O . SER A 1 165 ? 5.844 -7.341 8.711 1.00 83.19 165 SER A O 1
ATOM 1317 N N . GLY A 1 166 ? 6.342 -5.866 7.100 1.00 81.50 166 GLY A N 1
ATOM 1318 C CA . GLY A 1 166 ? 6.607 -4.753 8.011 1.00 81.50 166 GLY A CA 1
ATOM 1319 C C . GLY A 1 166 ? 5.383 -4.370 8.849 1.00 81.50 166 GLY A C 1
ATOM 1320 O O . GLY A 1 166 ? 5.495 -4.205 10.065 1.00 81.50 166 GLY A O 1
ATOM 1321 N N . VAL A 1 167 ? 4.203 -4.296 8.224 1.00 82.19 167 VAL A N 1
ATOM 1322 C CA . VAL A 1 167 ? 2.930 -4.018 8.911 1.00 82.19 167 VAL A CA 1
ATOM 1323 C C . VAL A 1 167 ? 2.598 -5.114 9.923 1.00 82.19 167 VAL A C 1
ATOM 1325 O O . VAL A 1 167 ? 2.251 -4.787 11.056 1.00 82.19 167 VAL A O 1
ATOM 1328 N N . LYS A 1 168 ? 2.762 -6.396 9.563 1.00 85.69 168 LYS A N 1
ATOM 1329 C CA . LYS A 1 168 ? 2.575 -7.531 10.486 1.00 85.69 168 LYS A CA 1
ATOM 1330 C C . LYS A 1 168 ? 3.489 -7.411 11.699 1.00 85.69 168 LYS A C 1
ATOM 1332 O O . LYS A 1 168 ? 3.008 -7.393 12.828 1.00 85.69 168 LYS A O 1
ATOM 1337 N N . SER A 1 169 ? 4.795 -7.289 11.472 1.00 83.38 169 SER A N 1
ATOM 1338 C CA . SER A 1 169 ? 5.784 -7.228 12.550 1.00 83.38 169 SER A CA 1
ATOM 1339 C C . SER A 1 169 ? 5.528 -6.048 13.483 1.00 83.38 169 SER A C 1
ATOM 1341 O O . SER A 1 169 ? 5.494 -6.224 14.698 1.00 83.38 169 SER A O 1
ATOM 1343 N N . LYS A 1 170 ? 5.267 -4.853 12.932 1.00 83.19 170 LYS A N 1
ATOM 1344 C CA . LYS A 1 170 ? 4.998 -3.663 13.747 1.00 83.19 170 LYS A CA 1
ATOM 1345 C C . LYS A 1 170 ? 3.655 -3.742 14.469 1.00 83.19 170 LYS A C 1
ATOM 1347 O O . LYS A 1 170 ? 3.561 -3.311 15.618 1.00 83.19 170 LYS A O 1
ATOM 1352 N N . GLY A 1 171 ? 2.632 -4.294 13.819 1.00 80.12 171 GLY A N 1
ATOM 1353 C CA . GLY A 1 171 ? 1.318 -4.531 14.411 1.00 80.12 171 GLY A CA 1
ATOM 1354 C C . GLY A 1 171 ? 1.395 -5.484 15.599 1.00 80.12 171 GLY A C 1
ATOM 1355 O O . GLY A 1 171 ? 0.832 -5.187 16.648 1.00 80.12 171 GLY A O 1
ATOM 1356 N N . LEU A 1 172 ? 2.146 -6.580 15.475 1.00 83.56 172 LEU A N 1
ATOM 1357 C CA . LEU A 1 172 ? 2.383 -7.524 16.570 1.00 83.56 172 LEU A CA 1
ATOM 1358 C C . LEU A 1 172 ? 3.214 -6.903 17.699 1.00 83.56 172 LEU A C 1
ATOM 1360 O O . LEU A 1 172 ? 2.889 -7.091 18.865 1.00 83.56 172 LEU A O 1
ATOM 1364 N N . GLU A 1 173 ? 4.248 -6.125 17.376 1.00 85.19 173 GLU A N 1
ATOM 1365 C CA . GLU A 1 173 ? 5.076 -5.439 18.377 1.00 85.19 173 GLU A CA 1
ATOM 1366 C C . GLU A 1 173 ? 4.279 -4.386 19.167 1.00 85.19 173 GLU A C 1
ATOM 1368 O O . GLU A 1 173 ? 4.444 -4.253 20.376 1.00 85.19 173 GLU A O 1
ATOM 1373 N N . THR A 1 174 ? 3.415 -3.628 18.484 1.00 85.12 174 THR A N 1
ATOM 1374 C CA . THR A 1 174 ? 2.732 -2.461 19.068 1.00 85.12 174 THR A CA 1
ATOM 1375 C C . THR A 1 174 ? 1.412 -2.831 19.737 1.00 85.12 174 THR A C 1
ATOM 1377 O O . THR A 1 174 ? 1.085 -2.290 20.789 1.00 85.12 174 THR A O 1
ATOM 1380 N N . LEU A 1 175 ? 0.631 -3.716 19.110 1.00 86.62 175 LEU A N 1
ATOM 1381 C CA . LEU A 1 175 ? -0.714 -4.081 19.561 1.00 86.62 175 LEU A CA 1
ATOM 1382 C C . LEU A 1 175 ? -0.766 -5.481 20.190 1.00 86.62 175 LEU A C 1
ATOM 1384 O O . LEU A 1 175 ? -1.721 -5.780 20.901 1.00 86.62 175 LEU A O 1
ATOM 1388 N N . GLY A 1 176 ? 0.238 -6.333 19.962 1.00 89.69 176 GLY A N 1
ATOM 1389 C CA . GLY A 1 176 ? 0.212 -7.737 20.380 1.00 89.69 176 GLY A CA 1
ATOM 1390 C C . GLY A 1 176 ? -0.720 -8.603 19.525 1.00 89.69 176 GLY A C 1
ATOM 1391 O O . GLY A 1 176 ? -1.149 -8.209 18.442 1.00 89.69 176 GLY A O 1
ATOM 1392 N N . GLY A 1 177 ? -1.053 -9.797 20.013 1.00 90.56 177 GLY A N 1
ATOM 1393 C CA . GLY A 1 177 ? -2.011 -10.693 19.359 1.00 90.56 177 GLY A CA 1
ATOM 1394 C C . GLY A 1 177 ? -1.397 -11.646 18.329 1.00 90.56 177 GLY A C 1
ATOM 1395 O O . GLY A 1 177 ? -0.221 -11.994 18.415 1.00 90.56 177 GLY A O 1
ATOM 1396 N N . GLU A 1 178 ? -2.212 -12.100 17.375 1.00 92.94 178 GLU A N 1
ATOM 1397 C CA . GLU A 1 178 ? -1.840 -13.096 16.363 1.00 92.94 178 GLU A CA 1
ATOM 1398 C C . GLU A 1 178 ? -2.375 -12.741 14.968 1.00 92.94 178 GLU A C 1
ATOM 1400 O O . GLU A 1 178 ? -3.420 -12.102 14.818 1.00 92.94 178 GLU A O 1
ATOM 1405 N N . ILE A 1 179 ? -1.658 -13.164 13.926 1.00 92.25 179 ILE A N 1
ATOM 1406 C CA . ILE A 1 179 ? -2.120 -13.027 12.541 1.00 92.25 179 ILE A CA 1
ATOM 1407 C C . ILE A 1 179 ? -3.103 -14.159 12.242 1.00 92.25 179 ILE A C 1
ATOM 1409 O O . ILE A 1 179 ? -2.772 -15.332 12.385 1.00 92.25 179 ILE A O 1
ATOM 1413 N N . VAL A 1 180 ? -4.311 -13.794 11.820 1.00 91.56 180 VAL A N 1
ATOM 1414 C CA . VAL A 1 180 ? -5.402 -14.728 11.508 1.00 91.56 180 VAL A CA 1
ATOM 1415 C C . VAL A 1 180 ? -5.350 -15.146 10.047 1.00 91.56 180 VAL A C 1
ATOM 1417 O O . VAL A 1 180 ? -5.541 -16.316 9.724 1.00 91.56 180 VAL A O 1
ATOM 1420 N N . SER A 1 181 ? -5.122 -14.186 9.153 1.00 90.38 181 SER A N 1
ATOM 1421 C CA . SER A 1 181 ? -5.095 -14.429 7.716 1.00 90.38 181 SER A CA 1
ATOM 1422 C C . SER A 1 181 ? -4.258 -13.383 6.988 1.00 90.38 181 SER A C 1
ATOM 1424 O O . SER A 1 181 ? -4.101 -12.245 7.438 1.00 90.38 181 SER A O 1
ATOM 1426 N N . GLU A 1 182 ? -3.716 -13.802 5.851 1.00 91.06 182 GLU A N 1
ATOM 1427 C CA . GLU A 1 182 ? -2.994 -12.960 4.909 1.00 91.06 182 GLU A CA 1
ATOM 1428 C C . GLU A 1 182 ? -3.246 -13.499 3.509 1.00 91.06 182 GLU A C 1
ATOM 1430 O O . GLU A 1 182 ? -3.040 -14.687 3.249 1.00 91.06 182 GLU A O 1
ATOM 1435 N N . TYR A 1 183 ? -3.727 -12.646 2.614 1.00 87.69 183 TYR A N 1
ATOM 1436 C CA . TYR A 1 183 ? -3.973 -13.050 1.239 1.00 87.69 183 TYR A CA 1
ATOM 1437 C C . TYR A 1 183 ? -3.875 -11.862 0.280 1.00 87.69 183 TYR A C 1
ATOM 1439 O O . TYR A 1 183 ? -4.185 -10.724 0.649 1.00 87.69 183 TYR A O 1
ATOM 1447 N N . PRO A 1 184 ? -3.431 -12.111 -0.964 1.00 85.69 184 PRO A N 1
ATOM 1448 C CA . PRO A 1 184 ? -3.454 -11.098 -2.003 1.00 85.69 184 PRO A CA 1
ATOM 1449 C C . PRO A 1 184 ? -4.903 -10.779 -2.385 1.00 85.69 184 PRO A C 1
ATOM 1451 O O . PRO A 1 184 ? -5.743 -11.673 -2.510 1.00 85.69 184 PRO A O 1
ATOM 1454 N N . VAL A 1 185 ? -5.182 -9.498 -2.593 1.00 84.38 185 VAL A N 1
ATOM 1455 C CA . VAL A 1 185 ? -6.478 -8.982 -3.029 1.00 84.38 185 VAL A CA 1
ATOM 1456 C C . VAL A 1 185 ? -6.251 -8.083 -4.238 1.00 84.38 185 VAL A C 1
ATOM 1458 O O . VAL A 1 185 ? -5.488 -7.120 -4.172 1.00 84.38 185 VAL A O 1
ATOM 1461 N N . ASP A 1 186 ? -6.953 -8.373 -5.329 1.00 76.31 186 ASP A N 1
ATOM 1462 C CA . ASP A 1 186 ? -6.936 -7.553 -6.539 1.00 76.31 186 ASP A CA 1
ATOM 1463 C C . ASP A 1 186 ? -8.227 -6.727 -6.605 1.00 76.31 186 ASP A C 1
ATOM 1465 O O . ASP A 1 186 ? -9.328 -7.276 -6.702 1.00 76.31 186 ASP A O 1
ATOM 1469 N N . ILE A 1 187 ? -8.109 -5.397 -6.553 1.00 67.69 187 ILE A N 1
ATOM 1470 C CA . ILE A 1 187 ? -9.253 -4.476 -6.678 1.00 67.69 187 ILE A CA 1
ATOM 1471 C C . ILE A 1 187 ? -9.070 -3.674 -7.954 1.00 67.69 187 ILE A C 1
ATOM 1473 O O . ILE A 1 187 ? -8.316 -2.703 -8.025 1.00 67.69 187 ILE A O 1
ATOM 1477 N N . GLY A 1 188 ? -9.731 -4.126 -9.017 1.00 66.25 188 GLY A N 1
ATOM 1478 C CA . GLY A 1 188 ? -9.474 -3.607 -10.355 1.00 66.25 188 GLY A CA 1
ATOM 1479 C C . GLY A 1 188 ? -8.061 -3.972 -10.823 1.00 66.25 188 GLY A C 1
ATOM 1480 O O . GLY A 1 188 ? -7.758 -5.146 -10.995 1.00 66.25 188 GLY A O 1
ATOM 1481 N N . LYS A 1 189 ? -7.214 -2.961 -11.068 1.00 68.31 189 LYS A N 1
ATOM 1482 C CA . LYS A 1 189 ? -5.798 -3.116 -11.471 1.00 68.31 189 LYS A CA 1
ATOM 1483 C C . LYS A 1 189 ? -4.810 -2.810 -10.333 1.00 68.31 189 LYS A C 1
ATOM 1485 O O . LYS A 1 189 ? -3.625 -2.633 -10.595 1.00 68.31 189 LYS A O 1
ATOM 1490 N N . LEU A 1 190 ? -5.307 -2.669 -9.103 1.00 78.50 190 LEU A N 1
ATOM 1491 C CA . LEU A 1 190 ? -4.498 -2.395 -7.920 1.00 78.50 190 LEU A CA 1
ATOM 1492 C C . LEU A 1 190 ? -4.204 -3.694 -7.184 1.00 78.50 190 LEU A C 1
ATOM 1494 O O . LEU A 1 190 ? -5.116 -4.336 -6.661 1.00 78.50 190 LEU A O 1
ATOM 1498 N N . GLU A 1 191 ? -2.923 -4.031 -7.127 1.00 82.19 191 GLU A N 1
ATOM 1499 C CA . GLU A 1 191 ? -2.418 -5.148 -6.342 1.00 82.19 191 GLU A CA 1
ATOM 1500 C C . GLU A 1 191 ? -2.343 -4.720 -4.874 1.00 82.19 191 GLU A C 1
ATOM 1502 O O . GLU A 1 191 ? -1.820 -3.650 -4.541 1.00 82.19 191 GLU A O 1
ATOM 1507 N N . SER A 1 192 ? -2.902 -5.543 -3.993 1.00 88.94 192 SER A N 1
ATOM 1508 C CA . SER A 1 192 ? -2.929 -5.274 -2.560 1.00 88.94 192 SER A CA 1
ATOM 1509 C C . SER A 1 192 ? -2.787 -6.558 -1.751 1.00 88.94 192 SER A C 1
ATOM 1511 O O . SER A 1 192 ? -3.082 -7.649 -2.236 1.00 88.94 192 SER A O 1
ATOM 1513 N N . VAL A 1 193 ? -2.313 -6.437 -0.514 1.00 91.25 193 VAL A N 1
ATOM 1514 C CA . VAL A 1 193 ? -2.285 -7.546 0.447 1.00 91.25 193 VAL A CA 1
ATOM 1515 C C . VAL A 1 193 ? -3.153 -7.156 1.624 1.00 91.25 193 VAL A C 1
ATOM 1517 O O . VAL A 1 193 ? -2.980 -6.080 2.203 1.00 91.25 193 VAL A O 1
ATOM 1520 N N . GLU A 1 194 ? -4.103 -8.022 1.957 1.00 93.25 194 GLU A N 1
ATOM 1521 C CA . GLU A 1 194 ? -4.911 -7.885 3.157 1.00 93.25 194 GLU A CA 1
ATOM 1522 C C . GLU A 1 194 ? -4.328 -8.752 4.270 1.00 93.25 194 GLU A C 1
ATOM 1524 O O . GLU A 1 194 ? -4.021 -9.925 4.068 1.00 93.25 194 GLU A O 1
ATOM 1529 N N . VAL A 1 195 ? -4.181 -8.152 5.445 1.00 93.25 195 VAL A N 1
ATOM 1530 C CA . VAL A 1 195 ? -3.704 -8.775 6.674 1.00 93.25 195 VAL A CA 1
ATOM 1531 C C . VAL A 1 195 ? -4.789 -8.613 7.726 1.00 93.25 195 VAL A C 1
ATOM 1533 O O . VAL A 1 195 ? -5.211 -7.494 8.029 1.00 93.25 195 VAL A O 1
ATOM 1536 N N . GLN A 1 196 ? -5.218 -9.723 8.317 1.00 94.00 196 GLN A N 1
ATOM 1537 C CA . GLN A 1 196 ? -6.119 -9.719 9.461 1.00 94.00 196 GLN A CA 1
ATOM 1538 C C . GLN A 1 196 ? -5.360 -10.138 10.717 1.00 94.00 196 GLN A C 1
ATOM 1540 O O . GLN A 1 196 ? -4.774 -11.217 10.778 1.00 94.00 196 GLN A O 1
ATOM 1545 N N . GLN A 1 197 ? -5.411 -9.293 11.739 1.00 94.25 197 GLN A N 1
ATOM 1546 C CA . GLN A 1 197 ? -4.789 -9.517 13.037 1.00 94.25 197 GLN A CA 1
ATOM 1547 C C . GLN A 1 197 ? -5.872 -9.591 14.111 1.00 94.25 197 GLN A C 1
ATOM 1549 O O . GLN A 1 197 ? -6.744 -8.724 14.197 1.00 94.25 197 GLN A O 1
ATOM 1554 N N . LYS A 1 198 ? -5.810 -10.620 14.950 1.00 94.62 198 LYS A N 1
ATOM 1555 C CA . LYS A 1 198 ? -6.578 -10.711 16.189 1.00 94.62 198 LYS A CA 1
ATOM 1556 C C . LYS A 1 198 ? -5.725 -10.112 17.294 1.00 94.62 198 LYS A C 1
ATOM 1558 O O . LYS A 1 198 ? -4.698 -10.680 17.646 1.00 94.62 198 LYS A O 1
ATOM 1563 N N . VAL A 1 199 ? -6.139 -8.968 17.827 1.00 92.69 199 VAL A N 1
ATOM 1564 C CA . VAL A 1 199 ? -5.422 -8.294 18.919 1.00 92.69 199 VAL A CA 1
ATOM 1565 C C . VAL A 1 199 ? -5.751 -8.982 20.244 1.00 92.69 199 VAL A C 1
ATOM 1567 O O . VAL A 1 199 ? -4.862 -9.307 21.025 1.00 92.69 199 VAL A O 1
ATOM 1570 N N . ASN A 1 200 ? -7.036 -9.258 20.472 1.00 91.62 200 ASN A N 1
ATOM 1571 C CA . ASN A 1 200 ? -7.547 -10.057 21.585 1.00 91.62 200 ASN A CA 1
ATOM 1572 C C . ASN A 1 200 ? -8.912 -10.671 21.199 1.00 91.62 200 ASN A C 1
ATOM 1574 O O . ASN A 1 200 ? -9.287 -10.658 20.028 1.00 91.62 200 ASN A O 1
ATOM 1578 N N . GLU A 1 201 ? -9.654 -11.254 22.146 1.00 88.62 201 GLU A N 1
ATOM 1579 C CA . GLU A 1 201 ? -10.961 -11.869 21.845 1.00 88.62 201 GLU A CA 1
ATOM 1580 C C . GLU A 1 201 ? -12.027 -10.867 21.379 1.00 88.62 201 GLU A C 1
ATOM 1582 O O . GLU A 1 201 ? -12.923 -11.227 20.616 1.00 88.62 201 GLU A O 1
ATOM 1587 N N . GLU A 1 202 ? -11.912 -9.608 21.793 1.00 90.62 202 GLU A N 1
ATOM 1588 C CA . GLU A 1 202 ? -12.897 -8.562 21.526 1.00 90.62 202 GLU A CA 1
ATOM 1589 C C . GLU A 1 202 ? -12.502 -7.644 20.370 1.00 90.62 202 GLU A C 1
ATOM 1591 O O . GLU A 1 202 ? -13.370 -6.963 19.832 1.00 90.62 202 GLU A O 1
ATOM 1596 N N . PHE A 1 203 ? -11.229 -7.629 19.964 1.00 93.00 203 PHE A N 1
ATOM 1597 C CA . PHE A 1 203 ? -10.686 -6.678 18.998 1.00 93.00 203 PHE A CA 1
ATOM 1598 C C . PHE A 1 203 ? -9.873 -7.346 17.900 1.00 93.00 203 PHE A C 1
ATOM 1600 O O . PHE A 1 203 ? -8.916 -8.087 18.133 1.00 93.00 203 PHE A O 1
ATOM 1607 N N . TYR A 1 204 ? -10.246 -7.003 16.673 1.00 95.25 204 TYR A N 1
ATOM 1608 C CA . TYR A 1 204 ? -9.579 -7.412 15.453 1.00 95.25 204 TYR A CA 1
ATOM 1609 C C . TYR A 1 204 ? -9.195 -6.169 14.656 1.00 95.25 204 TYR A C 1
ATOM 1611 O O . TYR A 1 204 ? -9.816 -5.108 14.765 1.00 95.25 204 TYR A O 1
ATOM 1619 N N . MET A 1 205 ? -8.173 -6.324 13.828 1.00 94.81 205 MET A N 1
ATOM 1620 C CA . MET A 1 205 ? -7.728 -5.327 12.874 1.00 94.81 205 MET A CA 1
ATOM 1621 C C . MET A 1 205 ? -7.671 -5.972 11.490 1.00 94.81 205 MET A C 1
ATOM 1623 O O . MET A 1 205 ? -7.087 -7.042 11.330 1.00 94.81 205 MET A O 1
ATOM 1627 N N . LYS A 1 206 ? -8.291 -5.337 10.495 1.00 94.56 206 LYS A N 1
ATOM 1628 C CA . LYS A 1 206 ? -8.132 -5.690 9.077 1.00 94.56 206 LYS A CA 1
ATOM 1629 C C . LYS A 1 206 ? -7.366 -4.553 8.419 1.00 94.56 206 LYS A C 1
ATOM 1631 O O . LYS A 1 206 ? -7.826 -3.414 8.468 1.00 94.56 206 LYS A O 1
ATOM 1636 N N . THR A 1 207 ? -6.230 -4.853 7.809 1.00 94.94 207 THR A N 1
ATOM 1637 C CA . THR A 1 207 ? -5.369 -3.868 7.154 1.00 94.94 207 THR A CA 1
ATOM 1638 C C . THR A 1 207 ? -5.117 -4.291 5.722 1.00 94.94 207 THR A C 1
ATOM 1640 O O . THR A 1 207 ? -4.711 -5.421 5.479 1.00 94.94 207 THR A O 1
ATOM 1643 N N . ARG A 1 208 ? -5.317 -3.383 4.770 1.00 94.12 208 ARG A N 1
ATOM 1644 C CA . ARG A 1 208 ? -4.994 -3.592 3.364 1.00 94.12 208 ARG A CA 1
ATOM 1645 C C . ARG A 1 208 ? -3.913 -2.620 2.925 1.00 94.12 208 ARG A C 1
ATOM 1647 O O . ARG A 1 208 ? -4.058 -1.410 3.090 1.00 94.12 208 ARG A O 1
ATOM 1654 N N . VAL A 1 209 ? -2.839 -3.169 2.378 1.00 93.12 209 VAL A N 1
ATOM 1655 C CA . VAL A 1 209 ? -1.644 -2.435 1.964 1.00 93.12 209 VAL A CA 1
ATOM 1656 C C . VAL A 1 209 ? -1.604 -2.340 0.443 1.00 93.12 209 VAL A C 1
ATOM 1658 O O . VAL A 1 209 ? -1.935 -3.308 -0.238 1.00 93.12 209 VAL A O 1
ATOM 1661 N N . TYR A 1 210 ? -1.176 -1.192 -0.079 1.00 90.88 210 TYR A N 1
ATOM 1662 C CA . TYR A 1 210 ? -1.055 -0.910 -1.509 1.00 90.88 210 TYR A CA 1
ATOM 1663 C C . TYR A 1 210 ? 0.277 -0.219 -1.815 1.00 90.88 210 TYR A C 1
ATOM 1665 O O . TYR A 1 210 ? 0.815 0.505 -0.973 1.00 90.88 210 TYR A O 1
ATOM 1673 N N . ILE A 1 211 ? 0.765 -0.365 -3.049 1.00 86.06 211 ILE A N 1
ATOM 1674 C CA . ILE A 1 211 ? 1.888 0.415 -3.585 1.00 86.06 211 ILE A CA 1
ATOM 1675 C C . ILE A 1 211 ? 1.435 1.103 -4.875 1.00 86.06 211 ILE A C 1
ATOM 1677 O O . ILE A 1 211 ? 1.036 0.437 -5.827 1.00 86.06 211 ILE A O 1
ATOM 1681 N N . VAL A 1 212 ? 1.514 2.435 -4.924 1.00 83.69 212 VAL A N 1
ATOM 1682 C CA . VAL A 1 212 ? 1.169 3.236 -6.114 1.00 83.69 212 VAL A CA 1
ATOM 1683 C C . VAL A 1 212 ? 2.257 4.268 -6.353 1.00 83.69 212 VAL A C 1
ATOM 1685 O O . VAL A 1 212 ? 2.615 4.994 -5.432 1.00 83.69 212 VAL A O 1
ATOM 1688 N N . ALA A 1 213 ? 2.778 4.328 -7.586 1.00 73.56 213 ALA A N 1
ATOM 1689 C CA . ALA A 1 213 ? 3.748 5.332 -8.038 1.00 73.56 213 ALA A CA 1
ATOM 1690 C C . ALA A 1 213 ? 4.828 5.662 -6.987 1.00 73.56 213 ALA A C 1
ATOM 1692 O O . ALA A 1 213 ? 5.082 6.826 -6.694 1.00 73.56 213 ALA A O 1
ATOM 1693 N N . ASP A 1 214 ? 5.438 4.614 -6.418 1.00 72.94 214 ASP A N 1
ATOM 1694 C CA . ASP A 1 214 ? 6.512 4.674 -5.421 1.00 72.94 214 ASP A CA 1
ATOM 1695 C C . ASP A 1 214 ? 6.132 5.021 -3.967 1.00 72.94 214 ASP A C 1
ATOM 1697 O O . ASP A 1 214 ? 7.008 4.989 -3.092 1.00 72.94 214 ASP A O 1
ATOM 1701 N N . LYS A 1 215 ? 4.849 5.250 -3.685 1.00 83.00 215 LYS A N 1
ATOM 1702 C CA . LYS A 1 215 ? 4.295 5.455 -2.342 1.00 83.00 215 LYS A CA 1
ATOM 1703 C C . LYS A 1 215 ? 3.621 4.198 -1.811 1.00 83.00 215 LYS A C 1
ATOM 1705 O O . LYS A 1 215 ? 3.098 3.389 -2.578 1.00 83.00 215 LYS A O 1
ATOM 1710 N N . ILE A 1 216 ? 3.617 4.061 -0.489 1.00 88.44 216 ILE A N 1
ATOM 1711 C CA . ILE A 1 216 ? 2.905 2.990 0.204 1.00 88.44 216 ILE A CA 1
ATOM 1712 C C . ILE A 1 216 ? 1.635 3.578 0.805 1.00 88.44 216 ILE A C 1
ATOM 1714 O O . ILE A 1 216 ? 1.669 4.639 1.426 1.00 88.44 216 ILE A O 1
ATOM 1718 N N . TYR A 1 217 ? 0.530 2.857 0.671 1.00 91.94 217 TYR A N 1
ATOM 1719 C CA . TYR A 1 217 ? -0.734 3.201 1.303 1.00 91.94 217 TYR A CA 1
ATOM 1720 C C . TYR A 1 217 ? -1.221 2.049 2.175 1.00 91.94 217 TYR A C 1
ATOM 1722 O O . TYR A 1 217 ? -0.989 0.882 1.868 1.00 91.94 217 TYR A O 1
ATOM 1730 N N . SER A 1 218 ? -1.918 2.377 3.255 1.00 93.81 218 SER A N 1
ATOM 1731 C CA . SER A 1 218 ? -2.545 1.414 4.154 1.00 93.81 218 SER A CA 1
ATOM 1732 C C . SER A 1 218 ? -3.952 1.879 4.498 1.00 93.81 218 SER A C 1
ATOM 1734 O O . SER A 1 218 ? -4.127 2.980 5.011 1.00 93.81 218 SER A O 1
ATOM 1736 N N . ALA A 1 219 ? -4.947 1.034 4.255 1.00 94.50 219 ALA A N 1
ATOM 1737 C CA . ALA A 1 219 ? -6.305 1.202 4.754 1.00 94.50 219 ALA A CA 1
ATOM 1738 C C . ALA A 1 219 ? -6.524 0.184 5.877 1.00 94.50 219 ALA A C 1
ATOM 1740 O O . ALA A 1 219 ? -6.445 -1.014 5.630 1.00 94.50 219 ALA A O 1
ATOM 1741 N N . ALA A 1 220 ? -6.779 0.634 7.098 1.00 94.56 220 ALA A N 1
ATOM 1742 C CA . ALA A 1 220 ? -6.991 -0.231 8.248 1.00 94.56 220 ALA A CA 1
ATOM 1743 C C . ALA A 1 220 ? -8.332 0.060 8.916 1.00 94.56 220 ALA A C 1
ATOM 1745 O O . ALA A 1 220 ? -8.767 1.207 9.002 1.00 94.56 220 ALA A O 1
ATOM 1746 N N . VAL A 1 221 ? -8.971 -0.990 9.418 1.00 95.19 221 VAL A N 1
ATOM 1747 C CA . VAL A 1 221 ? -10.116 -0.895 10.320 1.00 95.19 221 VAL A CA 1
ATOM 1748 C C . VAL A 1 221 ? -9.834 -1.690 11.582 1.00 95.19 221 VAL A C 1
ATOM 1750 O O . VAL A 1 221 ? -9.257 -2.776 11.517 1.00 95.19 221 VAL A O 1
ATOM 1753 N N . MET A 1 222 ? -10.252 -1.166 12.727 1.00 94.25 222 MET A N 1
ATOM 1754 C CA . MET A 1 222 ? -10.101 -1.817 14.024 1.00 94.25 222 MET A CA 1
ATOM 1755 C C . MET A 1 222 ? -11.418 -1.772 14.791 1.00 94.25 222 MET A C 1
ATOM 1757 O O . MET A 1 222 ? -12.067 -0.731 14.860 1.00 94.25 222 MET A O 1
ATOM 1761 N N . GLY A 1 223 ? -11.817 -2.898 15.372 1.00 94.62 223 GLY A N 1
ATOM 1762 C CA . GLY A 1 223 ? -13.049 -2.998 16.146 1.00 94.62 223 GLY A CA 1
ATOM 1763 C C . GLY A 1 223 ? -13.402 -4.440 16.483 1.00 94.62 223 GLY A C 1
ATOM 1764 O O . GLY A 1 223 ? -12.615 -5.361 16.251 1.00 94.62 223 GLY A O 1
ATOM 1765 N N . SER A 1 224 ? -14.604 -4.640 17.023 1.00 93.88 224 SER A N 1
ATOM 1766 C CA . SER A 1 224 ? -15.080 -5.986 17.343 1.00 93.88 224 SER A CA 1
ATOM 1767 C C . SER A 1 224 ? -15.356 -6.823 16.092 1.00 93.88 224 SER A C 1
ATOM 1769 O O . SER A 1 224 ? -15.763 -6.256 15.074 1.00 93.88 224 SER A O 1
ATOM 1771 N N . PRO A 1 225 ? -15.219 -8.164 16.147 1.00 91.56 225 PRO A N 1
ATOM 1772 C CA . PRO A 1 225 ? -15.497 -9.042 15.006 1.00 91.56 225 PRO A CA 1
ATOM 1773 C C . PRO A 1 225 ? -16.852 -8.756 14.356 1.00 91.56 225 PRO A C 1
ATOM 1775 O O . PRO A 1 225 ? -16.951 -8.605 13.144 1.00 91.56 225 PRO A O 1
ATOM 1778 N N . LYS A 1 226 ? -17.885 -8.569 15.190 1.00 90.31 226 LYS A N 1
ATOM 1779 C CA . LYS A 1 226 ? -19.253 -8.268 14.749 1.00 90.31 226 LYS A CA 1
ATOM 1780 C C . LYS A 1 226 ? -19.343 -6.957 13.968 1.00 90.31 226 LYS A C 1
ATOM 1782 O O . LYS A 1 226 ? -20.144 -6.852 13.047 1.00 90.31 226 LYS A O 1
ATOM 1787 N N . ASN A 1 227 ? -18.541 -5.960 14.337 1.00 92.12 227 ASN A N 1
ATOM 1788 C CA . ASN A 1 227 ? -18.533 -4.668 13.662 1.00 92.12 227 ASN A CA 1
ATOM 1789 C C . ASN A 1 227 ? -17.677 -4.678 12.387 1.00 92.12 227 ASN A C 1
ATOM 1791 O O . ASN A 1 227 ? -17.973 -3.934 11.457 1.00 92.12 227 ASN A O 1
ATOM 1795 N N . LEU A 1 228 ? -16.647 -5.529 12.318 1.00 90.19 228 LEU A N 1
ATOM 1796 C CA . LEU A 1 228 ? -15.767 -5.637 11.150 1.00 90.19 228 LEU A CA 1
ATOM 1797 C C . LEU A 1 228 ? -16.408 -6.308 9.930 1.00 90.19 228 LEU A C 1
ATOM 1799 O O . LEU A 1 228 ? -15.839 -6.240 8.838 1.00 90.19 228 LEU A O 1
ATOM 1803 N N . ASP A 1 229 ? -17.557 -6.953 10.110 1.00 87.94 229 ASP A N 1
ATOM 1804 C CA . ASP A 1 229 ? -18.324 -7.588 9.034 1.00 87.94 229 ASP A CA 1
ATOM 1805 C C . ASP A 1 229 ? -19.516 -6.725 8.574 1.00 87.94 229 ASP A C 1
ATOM 1807 O O . ASP A 1 229 ? -20.304 -7.136 7.720 1.00 87.94 229 ASP A O 1
ATOM 1811 N N . LYS A 1 230 ? -19.642 -5.500 9.107 1.00 91.00 230 LYS A N 1
ATOM 1812 C CA . LYS A 1 230 ? -20.660 -4.532 8.685 1.00 91.00 230 LYS A CA 1
ATOM 1813 C C . LYS A 1 230 ? -20.415 -4.021 7.263 1.00 91.00 230 LYS A C 1
ATOM 1815 O O . LYS A 1 230 ? -19.285 -3.963 6.769 1.00 91.00 230 LYS A O 1
ATOM 1820 N N . GLN A 1 231 ? -21.493 -3.581 6.614 1.00 91.12 231 GLN A N 1
ATOM 1821 C CA . GLN A 1 231 ? -21.459 -3.072 5.241 1.00 91.12 231 GLN A CA 1
ATOM 1822 C C . GLN A 1 231 ? -20.568 -1.826 5.104 1.00 91.12 231 GLN A C 1
ATOM 1824 O O . GLN A 1 231 ? -19.952 -1.615 4.064 1.00 91.12 231 GLN A O 1
ATOM 1829 N N . GLU A 1 232 ? -20.469 -1.014 6.150 1.00 91.19 232 GLU A N 1
ATOM 1830 C CA . GLU A 1 232 ? -19.690 0.225 6.211 1.00 91.19 232 GLU A CA 1
ATOM 1831 C C . GLU A 1 232 ? -18.190 -0.045 6.071 1.00 91.19 232 GLU A C 1
ATOM 1833 O O . GLU A 1 232 ? -17.504 0.644 5.318 1.00 91.19 232 GLU A O 1
ATOM 1838 N N . VAL A 1 233 ? -17.694 -1.104 6.716 1.00 91.81 233 VAL A N 1
ATOM 1839 C CA . VAL A 1 233 ? -16.300 -1.550 6.588 1.00 91.81 233 VAL A CA 1
ATOM 1840 C C . VAL A 1 233 ? -16.002 -1.972 5.157 1.00 91.81 233 VAL A C 1
ATOM 1842 O O . VAL A 1 233 ? -14.987 -1.578 4.583 1.00 91.81 233 VAL A O 1
ATOM 1845 N N . ARG A 1 234 ? -16.923 -2.717 4.542 1.00 91.19 234 ARG A N 1
ATOM 1846 C CA . ARG A 1 234 ? -16.804 -3.106 3.138 1.00 91.19 234 ARG A CA 1
ATOM 1847 C C . ARG A 1 234 ? -16.799 -1.886 2.209 1.00 91.19 234 ARG A C 1
ATOM 1849 O O . ARG A 1 234 ? -15.916 -1.792 1.363 1.00 91.19 234 ARG A O 1
ATOM 1856 N N . LYS A 1 235 ? -17.713 -0.930 2.409 1.00 91.56 235 LYS A N 1
ATOM 1857 C CA . LYS A 1 235 ? -17.772 0.328 1.642 1.00 91.56 235 LYS A CA 1
ATOM 1858 C C . LYS A 1 235 ? -16.484 1.141 1.769 1.00 91.56 235 LYS A C 1
ATOM 1860 O O . LYS A 1 235 ? -16.015 1.675 0.771 1.00 91.56 235 LYS A O 1
ATOM 1865 N N . PHE A 1 236 ? -15.896 1.217 2.964 1.00 92.94 236 PHE A N 1
ATOM 1866 C CA . PHE A 1 236 ? -14.616 1.898 3.172 1.00 92.94 236 PHE A CA 1
ATOM 1867 C C . PHE A 1 236 ? -13.514 1.281 2.304 1.00 92.94 236 PHE A C 1
ATOM 1869 O O . PHE A 1 236 ? -12.862 1.986 1.535 1.00 92.94 236 PHE A O 1
ATOM 1876 N N . PHE A 1 237 ? -13.358 -0.040 2.358 1.00 91.50 237 PHE A N 1
ATOM 1877 C CA . PHE A 1 237 ? -12.371 -0.759 1.557 1.00 91.50 237 PHE A CA 1
ATOM 1878 C C . PHE A 1 237 ? -12.626 -0.683 0.045 1.00 91.50 237 PHE A C 1
ATOM 1880 O O . PHE A 1 237 ? -11.671 -0.624 -0.725 1.00 91.50 237 PHE A O 1
ATOM 1887 N N . GLU A 1 238 ? -13.889 -0.678 -0.383 1.00 90.50 238 GLU A N 1
ATOM 1888 C CA . GLU A 1 238 ? -14.286 -0.513 -1.790 1.00 90.50 238 GLU A CA 1
ATOM 1889 C C . GLU A 1 238 ? -14.134 0.936 -2.285 1.00 90.50 238 GLU A C 1
ATOM 1891 O O . GLU A 1 238 ? -14.029 1.162 -3.487 1.00 90.50 238 GLU A O 1
ATOM 1896 N N . SER A 1 239 ? -14.077 1.923 -1.383 1.00 90.56 239 SER A N 1
ATOM 1897 C CA . SER A 1 239 ? -13.877 3.334 -1.744 1.00 90.56 239 SER A CA 1
ATOM 1898 C C . SER A 1 239 ? -12.444 3.670 -2.162 1.00 90.56 239 SER A C 1
ATOM 1900 O O . SER A 1 239 ? -12.200 4.767 -2.665 1.00 90.56 239 SER A O 1
ATOM 1902 N N . VAL A 1 240 ? -11.493 2.756 -1.943 1.00 90.00 240 VAL A N 1
ATOM 1903 C CA . VAL A 1 240 ? -10.076 2.980 -2.232 1.00 90.00 240 VAL A CA 1
ATOM 1904 C C . VAL A 1 240 ? -9.828 2.928 -3.741 1.00 90.00 240 VAL A C 1
ATOM 1906 O O . VAL A 1 240 ? -10.022 1.889 -4.370 1.00 90.00 240 VAL A O 1
ATOM 1909 N N . HIS A 1 241 ? -9.381 4.037 -4.331 1.00 88.06 241 HIS A N 1
ATOM 1910 C CA . HIS A 1 241 ? -9.128 4.135 -5.772 1.00 88.06 241 HIS A CA 1
ATOM 1911 C C . HIS A 1 241 ? -7.969 5.086 -6.102 1.00 88.06 241 HIS A C 1
ATOM 1913 O O . HIS A 1 241 ? -7.570 5.910 -5.280 1.00 88.06 241 HIS A O 1
ATOM 1919 N N . ILE A 1 242 ? -7.413 4.955 -7.314 1.00 84.50 242 ILE A N 1
ATOM 1920 C CA . ILE A 1 242 ? -6.395 5.880 -7.831 1.00 84.50 242 ILE A CA 1
ATOM 1921 C C . ILE A 1 242 ? -7.078 7.135 -8.369 1.00 84.50 242 ILE A C 1
ATOM 1923 O O . ILE A 1 242 ? -7.932 7.050 -9.253 1.00 84.50 242 ILE A O 1
ATOM 1927 N N . GLU A 1 243 ? -6.611 8.291 -7.919 1.00 83.62 243 GLU A N 1
ATOM 1928 C CA . GLU A 1 243 ? -6.906 9.587 -8.513 1.00 83.62 243 GLU A CA 1
ATOM 1929 C C . GLU A 1 243 ? -5.652 10.135 -9.211 1.00 83.62 243 GLU A C 1
ATOM 1931 O O . GLU A 1 243 ? -4.524 10.008 -8.724 1.00 83.62 243 GLU A O 1
ATOM 1936 N N . LYS A 1 244 ? -5.834 10.730 -10.394 1.00 77.19 244 LYS A N 1
ATOM 1937 C CA . LYS A 1 244 ? -4.745 11.385 -11.127 1.00 77.19 244 LYS A CA 1
ATOM 1938 C C . LYS A 1 244 ? -4.669 12.835 -10.673 1.00 77.19 244 LYS A C 1
ATOM 1940 O O . LYS A 1 244 ? -5.544 13.617 -11.027 1.00 77.19 244 LYS A O 1
ATOM 1945 N N . GLN A 1 245 ? -3.610 13.209 -9.959 1.00 69.44 245 GLN A N 1
ATOM 1946 C CA . GLN A 1 245 ? -3.306 14.621 -9.765 1.00 69.44 245 GLN A CA 1
ATOM 1947 C C . GLN A 1 245 ? -2.758 15.187 -11.071 1.00 69.44 245 GLN A C 1
ATOM 1949 O O . GLN A 1 245 ? -1.700 14.774 -11.560 1.00 69.44 245 GLN A O 1
ATOM 1954 N N . ASP A 1 246 ? -3.478 16.152 -11.633 1.00 61.44 246 ASP A N 1
ATOM 1955 C CA . ASP A 1 246 ? -2.878 17.042 -12.610 1.00 61.44 246 ASP A CA 1
ATOM 1956 C C . ASP A 1 246 ? -1.797 17.852 -11.891 1.00 61.44 246 ASP A C 1
ATOM 1958 O O . ASP A 1 246 ? -2.031 18.441 -10.833 1.00 61.44 246 ASP A O 1
ATOM 1962 N N . THR A 1 247 ? -0.579 17.815 -12.431 1.00 51.09 247 THR A N 1
ATOM 1963 C CA . THR A 1 247 ? 0.544 18.594 -11.915 1.00 51.09 247 THR A CA 1
ATOM 1964 C C . THR A 1 247 ? 0.085 20.047 -11.802 1.00 51.09 247 THR A C 1
ATOM 1966 O O . THR A 1 247 ? -0.436 20.567 -12.796 1.00 51.09 247 THR A O 1
ATOM 1969 N N . PRO A 1 248 ? 0.234 20.712 -10.639 1.00 48.12 248 PRO A N 1
ATOM 1970 C CA . PRO A 1 248 ? -0.068 22.129 -10.549 1.00 48.12 248 PRO A CA 1
ATOM 1971 C C . PRO A 1 248 ? 0.738 22.815 -11.646 1.00 48.12 248 PRO A C 1
ATOM 1973 O O . PRO A 1 248 ? 1.959 22.654 -11.693 1.00 48.12 248 PRO A O 1
ATOM 1976 N N . LYS A 1 249 ? 0.068 23.527 -12.559 1.00 45.94 249 LYS A N 1
ATOM 1977 C CA . LYS A 1 249 ? 0.770 24.553 -13.326 1.00 45.94 249 LYS A CA 1
ATOM 1978 C C . LYS A 1 249 ? 1.388 25.454 -12.267 1.00 45.94 249 LYS A C 1
ATOM 1980 O O . LYS A 1 249 ? 0.644 25.923 -11.401 1.00 45.94 249 LYS A O 1
ATOM 1985 N N . GLU A 1 250 ? 2.713 25.605 -12.280 1.00 43.53 250 GLU A N 1
ATOM 1986 C CA . GLU A 1 250 ? 3.352 26.713 -11.576 1.00 43.53 250 GLU A CA 1
ATOM 1987 C C . GLU A 1 250 ? 2.485 27.937 -11.865 1.00 43.53 250 GLU A C 1
ATOM 1989 O O . GLU A 1 250 ? 2.187 28.239 -13.024 1.00 43.53 250 GLU A O 1
ATOM 1994 N N . ARG A 1 251 ? 1.921 28.528 -10.806 1.00 45.22 251 ARG A N 1
ATOM 1995 C CA . ARG A 1 251 ? 1.393 29.872 -10.943 1.00 45.22 251 ARG A CA 1
ATOM 1996 C C . ARG A 1 251 ? 2.623 30.687 -11.281 1.00 45.22 251 ARG A C 1
ATOM 1998 O O . ARG A 1 251 ? 3.518 30.795 -10.449 1.00 45.22 251 ARG A O 1
ATOM 2005 N N . ASP A 1 252 ? 2.680 31.148 -12.519 1.00 45.50 252 ASP A N 1
ATOM 2006 C CA . ASP A 1 252 ? 3.480 32.307 -12.855 1.00 45.50 252 ASP A CA 1
ATOM 2007 C C . ASP A 1 252 ? 2.952 33.416 -11.936 1.00 45.50 252 ASP A C 1
ATOM 2009 O O . ASP A 1 252 ? 1.832 33.907 -12.106 1.00 45.50 252 ASP A O 1
ATOM 2013 N N . ASP A 1 253 ? 3.679 33.655 -10.846 1.00 49.69 253 ASP A N 1
ATOM 2014 C CA . ASP A 1 253 ? 3.448 34.779 -9.953 1.00 49.69 253 ASP A CA 1
ATOM 2015 C C . ASP A 1 253 ? 3.850 36.043 -10.735 1.00 49.69 253 ASP A C 1
ATOM 2017 O O . ASP A 1 253 ? 5.033 36.387 -10.794 1.00 49.69 253 ASP A O 1
ATOM 2021 N N . ASP A 1 254 ? 2.863 36.677 -11.376 1.00 46.19 254 ASP A N 1
ATOM 2022 C CA . ASP A 1 254 ? 2.910 38.068 -11.860 1.00 46.19 254 ASP A CA 1
ATOM 2023 C C . ASP A 1 254 ? 2.494 39.046 -10.744 1.00 46.19 254 ASP A C 1
ATOM 2025 O O . ASP A 1 254 ? 1.444 38.811 -10.092 1.00 46.19 254 ASP A O 1
#

Mean predicted aligned error: 15.2 Å

Organism: NCBI:txid409998

Secondary structure (DSSP, 8-state):
-----------GGGGGGSSHHHHHHHHHHHHHHHHHHHH----TTS-HHHHHHHHHHHHHHHHHHHHHHHHSS-HHHHHHHHHHHHHHHHHHHHHHS-SS--EEEEE---SSS-PPPEEEEEEETTEEEEEEEEEEEETTEEEEEEEEEESS--SSPPPHHHHHHHHHHHHHHHH--EEEEEEEEEETTEEEEEEEEE-SSS-EEEEEEEEETTEEEEEEEEE-HHHHTSHHHHHHHHT-EEEEEPPPP-----

Foldseek 3Di:
DDDPPDDDDPPPVVVVPDCVVVVVLVVLLVVLLVVLLVLPPDDVVCPPCNSVVVSCVVCCVLVVVLVVVVVVDDPPVSVVSSVVSSVVSVVVSVVSPPPPPQPKDKDFDDPDPDWDWDWDWDQDPQAIKIKTKTWDDDPFKIKIKIKIAHPRGDPDDDDQVVVVVVCVVVCCVPLNFAWPDWDWDDQPPWTKIWTKGDSDQFKIKIKIWTADPRMIMIIMMMGGPVVCPDVSVVNRVNRIDIDGDDDPDPPPPD

pLDDT: mean 71.51, std 16.99, range [42.78, 95.25]